Protein AF-A0A526VGB4-F1 (afdb_monomer)

Sequence (244 aa):
MHRSAYIFLLLTTLLWGGNSVAGKLAVDHVSPMTLVFLRWVLAVAIMLPIGWKTIQKDWPVVRKHWFVLVALGASGFTLFNTIFYTALNYTTAINVSIEQAAMPILKDAGIPVITIGVRTESLTDRRAKTGWPVYRLGPRGDDERNAIASALTHLWQNELFAIIDDGTIYGREIVETLRAAAEQAALKPVFVDTFRPQLDNQIGMIGRLKKAGATHVFAGGDGDDIAIMGRDAAQLQAGIVFAG

Solvent-accessible surface area (backbone atoms only — not comparable to full-atom values): 13393 Å² total; per-residue (Å²): 145,52,68,67,58,54,50,51,51,52,50,48,52,48,53,56,54,45,46,43,53,53,46,59,66,38,49,82,80,41,57,59,66,56,54,53,49,52,55,48,53,50,48,46,65,60,43,45,76,74,43,42,69,58,49,63,72,45,39,79,57,47,70,74,43,42,68,59,53,50,47,54,50,47,49,60,47,50,53,49,49,50,52,53,55,52,46,53,75,80,40,52,63,64,53,59,54,42,49,70,68,31,51,66,53,38,38,76,68,60,51,70,44,78,40,70,74,70,30,62,59,66,65,52,59,38,26,83,77,67,72,31,51,53,46,65,74,39,68,49,57,59,54,57,34,51,50,50,21,58,48,48,51,64,74,42,71,90,51,44,30,24,46,31,21,43,77,44,72,67,12,43,54,39,41,50,46,29,51,54,44,22,50,74,70,73,47,74,65,64,40,76,54,73,50,79,68,90,54,99,65,42,58,72,57,45,52,51,42,46,74,54,58,30,42,32,36,40,43,20,55,60,60,70,52,52,51,41,41,54,53,42,27,60,76,66,69,47,73,60,46,80,47,106

Structure (mmCIF, N/CA/C/O backbone):
data_AF-A0A526VGB4-F1
#
_entry.id   AF-A0A526VGB4-F1
#
loop_
_atom_site.group_PDB
_atom_site.id
_atom_site.type_symbol
_atom_site.label_atom_id
_atom_site.label_alt_id
_atom_site.label_comp_id
_atom_site.label_asym_id
_atom_site.label_entity_id
_atom_site.label_seq_id
_atom_site.pdbx_PDB_ins_code
_atom_site.Cartn_x
_atom_site.Cartn_y
_atom_site.Cartn_z
_atom_site.occupancy
_atom_site.B_iso_or_equiv
_atom_site.auth_seq_id
_atom_site.auth_comp_id
_atom_site.auth_asym_id
_atom_site.auth_atom_id
_atom_site.pdbx_PDB_model_num
ATOM 1 N N . MET A 1 1 ? 19.096 23.376 3.670 1.00 53.53 1 MET A N 1
ATOM 2 C CA . MET A 1 1 ? 18.674 22.011 4.066 1.00 53.53 1 MET A CA 1
ATOM 3 C C . MET A 1 1 ? 18.485 21.039 2.883 1.00 53.53 1 MET A C 1
ATOM 5 O O . MET A 1 1 ? 17.760 20.070 3.032 1.00 53.53 1 MET A O 1
ATOM 9 N N . HIS A 1 2 ? 19.177 21.194 1.739 1.00 57.59 2 HIS A N 1
ATOM 10 C CA . HIS A 1 2 ? 18.952 20.308 0.570 1.00 57.59 2 HIS A CA 1
ATOM 11 C C . HIS A 1 2 ? 20.212 19.643 -0.010 1.00 57.59 2 HIS A C 1
ATOM 13 O O . HIS A 1 2 ? 20.097 18.844 -0.931 1.00 57.59 2 HIS A O 1
ATOM 19 N N . ARG A 1 3 ? 21.416 19.917 0.523 1.00 69.56 3 ARG A N 1
ATOM 20 C CA . ARG A 1 3 ? 22.673 19.340 -0.004 1.00 69.56 3 ARG A CA 1
ATOM 21 C C . ARG A 1 3 ? 22.657 17.811 -0.013 1.00 69.56 3 ARG A C 1
ATOM 23 O O . ARG A 1 3 ? 23.037 17.223 -1.016 1.00 69.56 3 ARG A O 1
ATOM 30 N N . SER A 1 4 ? 22.153 17.184 1.048 1.00 69.81 4 SER A N 1
ATOM 31 C CA . SER A 1 4 ? 22.039 15.725 1.124 1.00 69.81 4 SER A CA 1
ATOM 32 C C . SER A 1 4 ? 21.095 15.164 0.057 1.00 69.81 4 SER A C 1
ATOM 34 O O . SER A 1 4 ? 21.416 14.154 -0.551 1.00 69.81 4 SER A O 1
ATOM 36 N N . ALA A 1 5 ? 19.985 15.851 -0.246 1.00 74.06 5 ALA A N 1
ATOM 37 C CA . ALA A 1 5 ? 19.052 15.432 -1.294 1.00 74.06 5 ALA A CA 1
ATOM 38 C C . ALA A 1 5 ? 19.697 15.478 -2.689 1.00 74.06 5 ALA A C 1
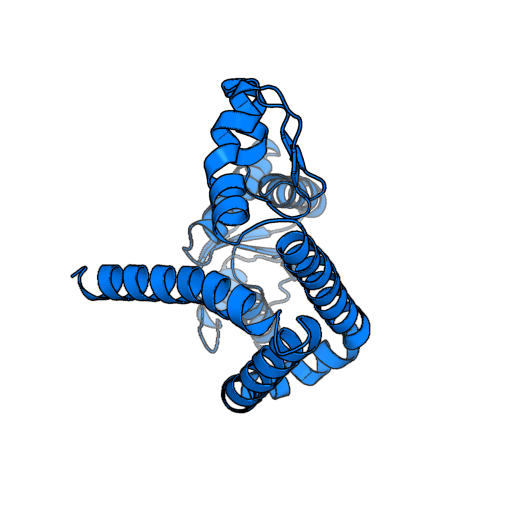ATOM 40 O O . ALA A 1 5 ? 19.579 14.521 -3.446 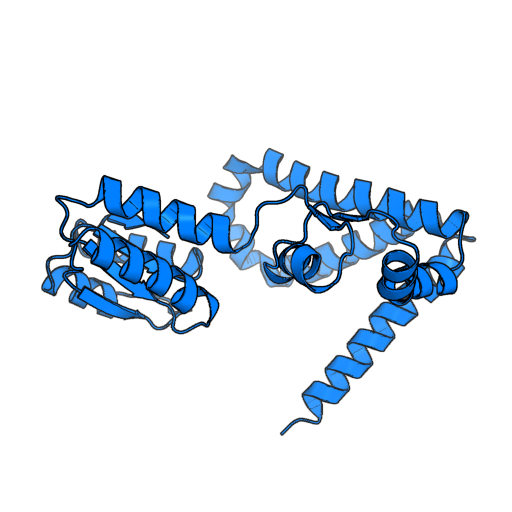1.00 74.06 5 ALA A O 1
ATOM 41 N N . TYR A 1 6 ? 20.445 16.542 -3.007 1.00 80.88 6 TYR A N 1
ATOM 42 C CA . TYR A 1 6 ? 21.180 16.633 -4.274 1.00 80.88 6 TYR A CA 1
ATOM 43 C C . TYR A 1 6 ? 22.299 15.591 -4.380 1.00 80.88 6 TYR A C 1
ATOM 45 O O . TYR A 1 6 ? 22.483 15.006 -5.443 1.00 80.88 6 TYR A O 1
ATOM 53 N N . ILE A 1 7 ? 23.014 15.322 -3.283 1.00 85.06 7 ILE A N 1
ATOM 54 C CA . ILE A 1 7 ? 24.053 14.286 -3.238 1.00 85.06 7 ILE A CA 1
ATOM 55 C C . ILE A 1 7 ? 23.439 12.902 -3.455 1.00 85.06 7 ILE A C 1
ATOM 57 O O . ILE A 1 7 ? 23.947 12.150 -4.280 1.00 85.06 7 ILE A O 1
ATOM 61 N N . PHE A 1 8 ? 22.332 12.575 -2.782 1.00 78.06 8 PHE A N 1
ATOM 62 C CA . PHE A 1 8 ? 21.643 11.301 -2.983 1.00 78.06 8 PHE A CA 1
ATOM 63 C C . PHE A 1 8 ? 21.068 11.170 -4.393 1.00 78.06 8 PHE A C 1
ATOM 65 O O . PHE A 1 8 ? 21.175 10.097 -4.980 1.00 78.06 8 PHE A O 1
ATOM 72 N N . LEU A 1 9 ? 20.524 12.243 -4.974 1.00 80.19 9 LEU A N 1
ATOM 73 C CA . LEU A 1 9 ? 20.044 12.240 -6.359 1.00 80.19 9 LEU A CA 1
ATOM 74 C C . LEU A 1 9 ? 21.180 12.008 -7.360 1.00 80.19 9 LEU A C 1
ATOM 76 O O . LEU A 1 9 ? 21.016 11.192 -8.263 1.00 80.19 9 LEU A O 1
ATOM 80 N N . LEU A 1 10 ? 22.328 12.670 -7.179 1.00 84.75 10 LEU A N 1
ATOM 81 C CA . LEU A 1 10 ? 23.525 12.470 -8.004 1.00 84.75 10 LEU A CA 1
ATOM 82 C C . LEU A 1 10 ? 24.094 11.056 -7.861 1.00 84.75 10 LEU A C 1
ATOM 84 O O . LEU A 1 10 ? 24.418 10.419 -8.856 1.00 84.75 10 LEU A O 1
ATOM 88 N N . LEU A 1 11 ? 24.186 10.538 -6.636 1.00 81.44 11 LEU A N 1
ATOM 89 C CA . LEU A 1 11 ? 24.605 9.157 -6.391 1.00 81.44 11 LEU A CA 1
ATOM 90 C C . LEU A 1 11 ? 23.646 8.168 -7.046 1.00 81.44 11 LEU A C 1
ATOM 92 O O . LEU A 1 11 ? 24.088 7.217 -7.675 1.00 81.44 11 LEU A O 1
ATOM 96 N N . THR A 1 12 ? 22.341 8.407 -6.945 1.00 75.94 12 THR A N 1
ATOM 97 C CA . THR A 1 12 ? 21.325 7.525 -7.526 1.00 75.94 12 THR A CA 1
ATOM 98 C C . THR A 1 12 ? 21.425 7.502 -9.046 1.00 75.94 12 THR A C 1
ATOM 100 O O . THR A 1 12 ? 21.449 6.418 -9.625 1.00 75.94 12 THR A O 1
ATOM 103 N N . THR A 1 13 ? 21.542 8.660 -9.704 1.00 77.94 13 THR A N 1
ATOM 104 C CA . THR A 1 13 ? 21.720 8.723 -11.164 1.00 77.94 13 THR A CA 1
ATOM 105 C C . THR A 1 13 ? 23.042 8.113 -11.611 1.00 77.94 13 THR A C 1
ATOM 107 O O . THR A 1 13 ? 23.066 7.414 -12.621 1.00 77.94 13 THR A O 1
ATOM 110 N N . LEU A 1 14 ? 24.124 8.296 -10.853 1.00 79.69 14 LEU A N 1
ATOM 111 C CA . LEU A 1 14 ? 25.434 7.729 -11.177 1.00 79.69 14 LEU A CA 1
ATOM 112 C C . LEU A 1 14 ? 25.465 6.206 -10.979 1.00 79.69 14 LEU A C 1
ATOM 114 O O . LEU A 1 14 ? 26.008 5.493 -11.818 1.00 79.69 14 LEU A O 1
ATOM 118 N N . LEU A 1 15 ? 24.811 5.690 -9.935 1.00 75.38 15 LEU A N 1
ATOM 119 C CA . LEU A 1 15 ? 24.651 4.253 -9.699 1.00 75.38 15 LEU A CA 1
ATOM 120 C C . LEU A 1 15 ? 23.761 3.600 -10.765 1.00 75.38 15 LEU A C 1
ATOM 122 O O . LEU A 1 15 ? 24.101 2.532 -11.269 1.00 75.38 15 LEU A O 1
ATOM 126 N N . TRP A 1 16 ? 22.650 4.235 -11.150 1.00 69.31 16 TRP A N 1
ATOM 127 C CA . TRP A 1 16 ? 21.750 3.712 -12.185 1.00 69.31 16 TRP A CA 1
ATOM 128 C C . TRP A 1 16 ? 22.338 3.800 -13.598 1.00 69.31 16 TRP A C 1
ATOM 130 O O . TRP A 1 16 ? 22.264 2.832 -14.359 1.00 69.31 16 TRP A O 1
ATOM 140 N N . GLY A 1 17 ? 22.967 4.924 -13.945 1.00 70.50 17 GLY A N 1
ATOM 141 C CA . GLY A 1 17 ? 23.666 5.094 -15.219 1.00 70.50 17 GLY A CA 1
ATOM 142 C C . GLY A 1 17 ? 24.879 4.168 -15.322 1.00 70.50 17 GLY A C 1
ATOM 143 O O . GL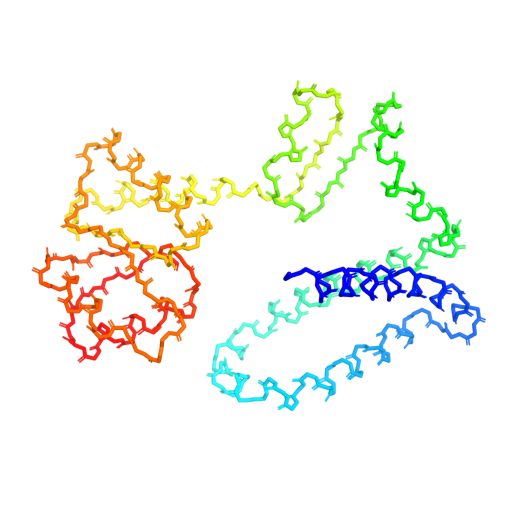Y A 1 17 ? 25.030 3.440 -16.304 1.00 70.50 17 GLY A O 1
ATOM 144 N N . GLY A 1 18 ? 25.687 4.112 -14.260 1.00 71.38 18 GLY A N 1
ATOM 145 C CA . GLY A 1 18 ? 26.839 3.221 -14.148 1.00 71.38 18 GLY A CA 1
ATOM 146 C C . GLY A 1 18 ? 26.458 1.744 -14.224 1.00 71.38 18 GLY A C 1
ATOM 147 O O . GLY A 1 18 ? 27.164 0.977 -14.868 1.00 71.38 18 GLY A O 1
ATOM 148 N N . ASN A 1 19 ? 25.309 1.347 -13.668 1.00 72.56 19 ASN A N 1
ATOM 149 C CA . ASN A 1 19 ? 24.805 -0.023 -13.767 1.00 72.56 19 ASN A CA 1
ATOM 150 C C . ASN A 1 19 ? 24.579 -0.475 -15.220 1.00 72.56 19 ASN A C 1
ATOM 152 O O . ASN A 1 19 ? 24.900 -1.610 -15.563 1.00 72.56 19 ASN A O 1
ATOM 156 N N . SER A 1 20 ? 24.055 0.399 -16.080 1.00 63.09 20 SER A N 1
ATOM 157 C CA . SER A 1 20 ? 23.798 0.060 -17.488 1.00 63.09 20 SER A CA 1
ATOM 158 C C . SER A 1 20 ? 25.098 -0.061 -18.293 1.00 63.09 20 SER A C 1
ATOM 160 O O . SER A 1 20 ? 25.234 -0.958 -19.125 1.00 63.09 20 SER A O 1
ATOM 162 N N . VAL A 1 21 ? 26.082 0.799 -18.004 1.00 68.81 21 VAL A N 1
ATOM 163 C CA . VAL A 1 21 ? 27.420 0.760 -18.622 1.00 68.81 21 VAL A CA 1
ATOM 164 C C . VAL A 1 21 ? 28.209 -0.463 -18.149 1.00 68.81 21 VAL A C 1
ATOM 166 O O . VAL A 1 21 ? 28.713 -1.223 -18.972 1.00 68.81 21 VAL A O 1
ATOM 169 N N . ALA A 1 22 ? 28.266 -0.699 -16.836 1.00 69.31 22 ALA A N 1
ATOM 170 C CA . ALA A 1 22 ? 28.908 -1.871 -16.245 1.00 69.31 22 ALA A CA 1
ATOM 171 C C . ALA A 1 22 ? 28.243 -3.171 -16.712 1.00 69.31 22 ALA A C 1
ATOM 173 O O . ALA A 1 22 ? 28.936 -4.129 -17.034 1.00 69.31 22 ALA A O 1
ATOM 174 N N . GLY A 1 23 ? 26.910 -3.182 -16.824 1.00 66.25 23 GLY A N 1
ATOM 175 C CA . GLY A 1 23 ? 26.153 -4.289 -17.396 1.00 66.25 23 GLY A CA 1
ATOM 176 C C . GLY A 1 23 ? 26.601 -4.606 -18.820 1.00 66.25 23 GLY A C 1
ATOM 177 O O . GLY A 1 23 ? 26.925 -5.754 -19.097 1.00 66.25 23 GLY A O 1
ATOM 178 N N . LYS A 1 24 ? 26.700 -3.602 -19.702 1.00 66.56 24 LYS A N 1
ATOM 179 C CA . LYS A 1 24 ? 27.153 -3.808 -21.087 1.00 66.56 24 LYS A CA 1
ATOM 180 C C . LYS A 1 24 ? 28.597 -4.309 -21.172 1.00 66.56 24 LYS A C 1
ATOM 182 O O . LYS A 1 24 ? 28.849 -5.241 -21.921 1.00 66.56 24 LYS A O 1
ATOM 187 N N . LEU A 1 25 ? 29.514 -3.739 -20.388 1.00 69.38 25 LEU A N 1
ATOM 188 C CA . LEU A 1 25 ? 30.923 -4.167 -20.346 1.00 69.38 25 LEU A CA 1
ATOM 189 C C . LEU A 1 25 ? 31.089 -5.603 -19.831 1.00 69.38 25 LEU A C 1
ATOM 191 O O . LEU A 1 25 ? 31.995 -6.328 -20.242 1.00 69.38 25 LEU A O 1
ATOM 195 N N . ALA A 1 26 ? 30.222 -6.005 -18.905 1.00 68.12 26 ALA A N 1
ATOM 196 C CA . ALA A 1 26 ? 30.300 -7.306 -18.274 1.00 68.12 26 ALA A CA 1
ATOM 197 C C . ALA A 1 26 ? 29.573 -8.404 -19.069 1.00 68.12 26 ALA A C 1
ATOM 199 O O . ALA A 1 26 ? 29.995 -9.550 -18.971 1.00 68.12 26 ALA A O 1
ATOM 200 N N . VAL A 1 27 ? 28.564 -8.078 -19.893 1.00 63.69 27 VAL A N 1
ATOM 201 C CA . VAL A 1 27 ? 27.853 -9.038 -20.772 1.00 63.69 27 VAL A CA 1
ATOM 202 C C . VAL A 1 27 ? 28.804 -9.766 -21.734 1.00 63.69 27 VAL A C 1
ATOM 204 O O . VAL A 1 27 ? 28.575 -10.936 -22.029 1.00 63.69 27 VAL A O 1
ATOM 207 N N . ASP A 1 28 ? 29.889 -9.117 -22.168 1.00 66.19 28 ASP A N 1
ATOM 208 C CA . ASP A 1 28 ? 30.876 -9.717 -23.082 1.00 66.19 28 ASP A CA 1
ATOM 209 C C . ASP A 1 28 ? 31.820 -10.723 -22.386 1.00 66.19 28 ASP A C 1
ATOM 211 O O . ASP A 1 28 ? 32.446 -11.549 -23.046 1.00 66.19 28 ASP A O 1
ATOM 215 N N . HIS A 1 29 ? 31.920 -10.679 -21.051 1.00 73.12 29 HIS A N 1
ATOM 216 C CA . HIS A 1 29 ? 32.858 -11.492 -20.259 1.00 73.12 29 HIS A CA 1
ATOM 217 C C . HIS A 1 29 ? 32.161 -12.486 -19.323 1.00 73.12 29 HIS A C 1
ATOM 219 O O . HIS A 1 29 ? 32.730 -13.510 -18.946 1.00 73.12 29 HIS A O 1
ATOM 225 N N . VAL A 1 30 ? 30.938 -12.174 -18.904 1.00 73.31 30 VAL A N 1
ATOM 226 C CA . VAL A 1 30 ? 30.165 -12.907 -17.908 1.00 73.31 30 VAL A CA 1
ATOM 227 C C . VAL A 1 30 ? 28.718 -12.933 -18.375 1.00 73.31 30 VAL A C 1
ATOM 229 O O . VAL A 1 30 ? 28.161 -11.903 -18.752 1.00 73.31 30 VAL A O 1
ATOM 232 N N . SER A 1 31 ? 28.083 -14.109 -18.324 1.00 72.56 31 SER A N 1
ATOM 233 C CA . SER A 1 31 ? 26.687 -14.209 -18.746 1.00 72.56 31 SER A CA 1
ATOM 234 C C . SER A 1 31 ? 25.823 -13.206 -17.960 1.00 72.56 31 SER A C 1
ATOM 236 O O . SER A 1 31 ? 26.007 -13.060 -16.743 1.00 72.56 31 SER A O 1
ATOM 238 N N . PRO A 1 32 ? 24.855 -12.534 -18.604 1.00 65.88 32 PRO A N 1
ATOM 239 C CA . PRO A 1 32 ? 23.987 -11.581 -17.920 1.00 65.88 32 PRO A CA 1
ATOM 240 C C . PRO A 1 32 ? 23.292 -12.182 -16.696 1.00 65.88 32 PRO A C 1
ATOM 242 O O . PRO A 1 32 ? 23.179 -11.540 -15.654 1.00 65.88 32 PRO A O 1
ATOM 245 N N . MET A 1 33 ? 22.908 -13.458 -16.788 1.00 69.06 33 MET A N 1
ATOM 246 C CA . MET A 1 33 ? 22.290 -14.172 -15.676 1.00 69.06 33 MET A CA 1
ATOM 247 C C . MET A 1 33 ? 23.247 -14.378 -14.505 1.00 69.06 33 MET A C 1
ATOM 249 O O . MET A 1 33 ? 22.814 -14.286 -13.361 1.00 69.06 33 MET A O 1
ATOM 253 N N . THR A 1 34 ? 24.541 -14.583 -14.752 1.00 75.12 34 THR A N 1
ATOM 254 C CA . THR A 1 34 ? 25.551 -14.688 -13.689 1.00 75.12 34 THR A CA 1
ATOM 255 C C . THR A 1 34 ? 25.756 -13.351 -12.973 1.00 75.12 34 THR A C 1
ATOM 257 O O . THR A 1 34 ? 25.856 -13.329 -11.749 1.00 75.12 34 THR A O 1
ATOM 260 N N . LEU A 1 35 ? 25.766 -12.227 -13.695 1.00 71.88 35 LEU A N 1
ATOM 261 C CA . LEU A 1 35 ? 25.879 -10.892 -13.090 1.00 71.88 35 LEU A CA 1
ATOM 262 C C . LEU A 1 35 ? 24.681 -10.557 -12.208 1.00 71.88 35 LEU A C 1
ATOM 264 O O . LEU A 1 35 ? 24.843 -10.097 -11.076 1.00 71.88 35 LEU A O 1
ATOM 268 N N . VAL A 1 36 ? 23.476 -10.812 -12.719 1.00 72.94 36 VAL A N 1
ATOM 269 C CA . VAL A 1 36 ? 22.239 -10.614 -11.964 1.00 72.94 36 VAL A CA 1
ATOM 270 C C . VAL A 1 36 ? 22.221 -11.545 -10.751 1.00 72.94 36 VAL A C 1
ATOM 272 O O . VAL A 1 36 ? 21.963 -11.086 -9.641 1.00 72.94 36 VAL A O 1
ATOM 275 N N . PHE A 1 37 ? 22.576 -12.819 -10.926 1.00 78.81 37 PHE A N 1
ATOM 276 C CA . PHE A 1 37 ? 22.672 -13.780 -9.830 1.00 78.81 37 PHE A CA 1
ATOM 277 C C . PHE A 1 37 ? 23.622 -13.298 -8.728 1.00 78.81 37 PHE A C 1
ATOM 279 O O . PHE A 1 37 ? 23.208 -13.190 -7.577 1.00 78.81 37 PHE A O 1
ATOM 286 N N . LEU A 1 38 ? 24.861 -12.929 -9.067 1.00 80.19 38 LEU A N 1
ATOM 287 C CA . LEU A 1 38 ? 25.854 -12.461 -8.095 1.00 80.19 38 LEU A CA 1
ATOM 288 C C . LEU A 1 38 ? 25.399 -11.197 -7.364 1.00 80.19 38 LEU A C 1
ATOM 290 O O . LEU A 1 38 ? 25.511 -11.122 -6.142 1.00 80.19 38 LEU A O 1
ATOM 294 N N . ARG A 1 39 ? 24.846 -10.219 -8.090 1.00 75.38 39 ARG A N 1
ATOM 295 C CA . ARG A 1 39 ? 24.353 -8.967 -7.505 1.00 75.38 39 ARG A CA 1
ATOM 296 C C . ARG A 1 39 ? 23.268 -9.217 -6.463 1.00 75.38 39 ARG A C 1
ATOM 298 O O . ARG A 1 39 ? 23.279 -8.586 -5.409 1.00 75.38 39 ARG A O 1
ATOM 305 N N . TRP A 1 40 ? 22.341 -10.122 -6.752 1.00 75.38 40 TRP A N 1
ATOM 306 C CA . TRP A 1 40 ? 21.226 -10.412 -5.859 1.00 75.38 40 TRP A CA 1
ATOM 307 C C . TRP A 1 40 ? 21.595 -11.367 -4.732 1.00 75.38 40 TRP A C 1
ATOM 309 O O . TRP A 1 40 ? 21.107 -11.176 -3.626 1.00 75.38 40 TRP A O 1
ATOM 319 N N . VAL A 1 41 ? 22.517 -12.308 -4.947 1.00 83.50 41 VAL A N 1
ATOM 320 C CA . VAL A 1 41 ? 23.128 -13.074 -3.849 1.00 83.50 41 VAL A CA 1
ATOM 321 C C . VAL A 1 41 ? 23.815 -12.126 -2.873 1.00 83.50 41 VAL A C 1
ATOM 323 O O . VAL A 1 41 ? 23.619 -12.251 -1.668 1.00 83.50 41 VAL A O 1
ATOM 326 N N . LEU A 1 42 ? 24.553 -11.133 -3.376 1.00 82.94 42 LEU A N 1
ATOM 327 C CA . LEU A 1 42 ? 25.190 -10.123 -2.535 1.00 82.94 42 LEU A CA 1
ATOM 328 C C . LEU A 1 42 ? 24.152 -9.247 -1.817 1.00 82.94 42 LEU A C 1
ATOM 330 O O . LEU A 1 42 ? 24.274 -9.011 -0.619 1.00 82.94 42 LEU A O 1
ATOM 334 N N . ALA A 1 43 ? 23.111 -8.795 -2.524 1.00 80.62 43 ALA A N 1
ATOM 335 C CA . ALA A 1 43 ? 22.035 -7.997 -1.939 1.00 80.62 43 ALA A CA 1
ATOM 336 C C . ALA A 1 43 ? 21.301 -8.765 -0.835 1.00 80.62 43 ALA A C 1
ATOM 338 O O . ALA A 1 43 ? 21.113 -8.231 0.253 1.00 80.62 43 ALA A O 1
ATOM 339 N N . VAL A 1 44 ? 20.954 -10.032 -1.077 1.00 83.25 44 VAL A N 1
ATOM 340 C CA . VAL A 1 44 ? 20.353 -10.915 -0.075 1.00 83.25 44 VAL A CA 1
ATOM 341 C C . VAL A 1 44 ? 21.321 -11.121 1.081 1.00 83.25 44 VAL A C 1
ATOM 343 O O . VAL A 1 44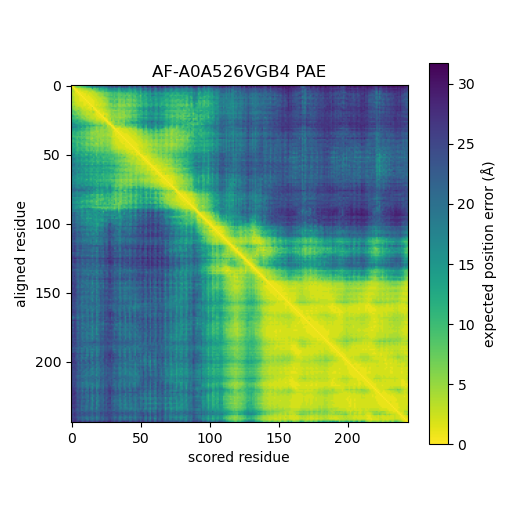 ? 20.907 -10.945 2.214 1.00 83.25 44 VAL A O 1
ATOM 346 N N . ALA A 1 45 ? 22.602 -11.402 0.835 1.00 87.38 45 ALA A N 1
ATOM 347 C CA . ALA A 1 45 ? 23.598 -11.593 1.891 1.00 87.38 45 ALA A CA 1
ATOM 348 C C . ALA A 1 45 ? 23.780 -10.351 2.782 1.00 87.38 45 ALA A C 1
ATOM 350 O O . ALA A 1 45 ? 24.005 -10.493 3.981 1.00 87.38 45 ALA A O 1
ATOM 351 N N . ILE A 1 46 ? 23.654 -9.146 2.219 1.00 86.81 46 ILE A N 1
ATOM 352 C CA . ILE A 1 46 ? 23.727 -7.879 2.962 1.00 86.81 46 ILE A CA 1
ATOM 353 C C . ILE A 1 46 ? 22.404 -7.573 3.676 1.00 86.81 46 ILE A C 1
ATOM 355 O O . ILE A 1 46 ? 22.413 -7.127 4.822 1.00 86.81 46 ILE A O 1
ATOM 359 N N . MET A 1 47 ? 21.260 -7.807 3.030 1.00 79.88 47 MET A N 1
ATOM 360 C CA . MET A 1 47 ? 19.945 -7.509 3.606 1.00 79.88 47 MET A CA 1
ATOM 361 C C . MET A 1 47 ? 19.509 -8.537 4.649 1.00 79.88 47 MET A C 1
ATOM 363 O O . MET A 1 47 ? 18.826 -8.154 5.594 1.00 79.88 47 MET A O 1
ATOM 367 N N . LEU A 1 48 ? 19.912 -9.807 4.525 1.00 85.69 48 LEU A N 1
ATOM 368 C CA . LEU A 1 48 ? 19.561 -10.870 5.470 1.00 85.69 48 LEU A CA 1
ATOM 369 C C . LEU A 1 48 ? 19.884 -10.486 6.918 1.00 85.69 48 LEU A C 1
ATOM 371 O O . LEU A 1 48 ? 18.970 -10.546 7.732 1.00 85.69 48 LEU A O 1
ATOM 375 N N . PRO A 1 49 ? 21.118 -10.064 7.273 1.00 86.25 49 PRO A N 1
ATOM 376 C CA . PRO A 1 49 ? 21.446 -9.718 8.654 1.00 86.25 49 PRO A CA 1
ATOM 377 C C . PRO A 1 49 ? 20.693 -8.478 9.155 1.00 86.25 49 PRO A C 1
ATOM 379 O O . PRO A 1 49 ? 20.380 -8.403 10.341 1.00 86.25 49 PRO A O 1
ATOM 382 N N . ILE A 1 50 ? 20.359 -7.532 8.271 1.00 86.12 50 ILE A N 1
ATOM 383 C CA . ILE A 1 50 ? 19.625 -6.307 8.626 1.00 86.12 50 ILE A CA 1
ATOM 384 C C . ILE A 1 50 ? 18.141 -6.617 8.872 1.00 86.12 50 ILE A C 1
ATOM 386 O O . ILE A 1 50 ? 17.562 -6.171 9.859 1.00 86.12 50 ILE A O 1
ATOM 390 N N . GLY A 1 51 ? 17.530 -7.411 7.992 1.00 80.12 51 GLY A N 1
ATOM 391 C CA . GLY A 1 51 ? 16.114 -7.781 8.035 1.00 80.12 51 GLY A CA 1
ATOM 392 C C . GLY A 1 51 ? 15.809 -9.041 8.847 1.00 80.12 51 GLY A C 1
ATOM 393 O O . GLY A 1 51 ? 14.645 -9.421 8.947 1.00 80.12 51 GLY A O 1
ATOM 394 N N . TRP A 1 52 ? 16.816 -9.699 9.435 1.00 81.31 52 TRP A N 1
ATOM 395 C CA . TRP A 1 52 ? 16.666 -11.012 10.076 1.00 81.31 52 TRP A CA 1
ATOM 396 C C . TRP A 1 52 ? 15.591 -11.024 11.165 1.00 81.31 52 TRP A C 1
ATOM 398 O O . TRP A 1 52 ? 14.777 -11.943 11.233 1.00 81.31 52 TRP A O 1
ATOM 408 N N . LYS A 1 53 ? 15.552 -9.975 11.997 1.00 79.00 53 LYS A N 1
ATOM 409 C CA . LYS A 1 53 ? 14.569 -9.850 13.084 1.00 79.00 53 LYS A CA 1
ATOM 410 C C . LYS A 1 53 ? 13.138 -9.704 12.559 1.00 79.00 53 LYS A C 1
ATOM 412 O O . LYS A 1 53 ? 12.227 -10.301 13.123 1.00 79.00 53 LYS A O 1
ATOM 417 N N . THR A 1 54 ? 12.951 -8.956 11.473 1.00 77.00 54 THR A N 1
ATOM 418 C CA . THR A 1 54 ? 11.648 -8.778 10.815 1.00 77.00 54 THR A CA 1
ATOM 419 C C . THR A 1 54 ? 11.192 -10.080 10.164 1.00 77.00 54 THR A C 1
ATOM 421 O O . THR A 1 54 ? 10.089 -10.547 10.418 1.00 77.00 54 THR A O 1
ATOM 424 N N . ILE A 1 55 ? 12.089 -10.758 9.439 1.00 81.69 55 ILE A N 1
ATOM 425 C CA . ILE A 1 55 ? 11.796 -12.056 8.814 1.00 81.69 55 ILE A CA 1
ATOM 426 C C . ILE A 1 55 ? 11.398 -13.100 9.862 1.00 81.69 55 ILE A C 1
ATOM 428 O O . ILE A 1 55 ? 10.472 -13.869 9.625 1.00 81.69 55 ILE A O 1
ATOM 432 N N . GLN A 1 56 ? 12.057 -13.133 11.026 1.00 84.38 56 GLN A N 1
ATOM 433 C CA . GLN A 1 56 ? 11.679 -14.043 12.113 1.00 84.38 56 GLN A CA 1
ATOM 434 C C . GLN A 1 56 ? 10.273 -13.763 12.654 1.00 84.38 56 GLN A C 1
ATOM 436 O O . GLN A 1 56 ? 9.529 -14.707 12.922 1.00 84.38 56 GLN A O 1
ATOM 441 N N . LYS A 1 57 ? 9.907 -12.485 12.798 1.00 82.12 57 LYS A N 1
ATOM 442 C CA . LYS A 1 57 ? 8.578 -12.061 13.254 1.00 82.12 57 LYS A CA 1
ATOM 443 C C . LYS A 1 57 ? 7.485 -12.484 12.264 1.00 82.12 57 LYS A C 1
ATOM 445 O O . LYS A 1 57 ? 6.461 -13.016 12.687 1.00 82.12 57 LYS A O 1
ATOM 450 N N . ASP A 1 58 ? 7.751 -12.349 10.967 1.00 83.12 58 ASP A N 1
ATOM 451 C CA . ASP A 1 58 ? 6.757 -12.578 9.908 1.00 83.12 58 ASP A CA 1
ATOM 452 C C . ASP A 1 58 ? 6.821 -13.994 9.306 1.00 83.12 58 ASP A C 1
ATOM 454 O O . ASP A 1 58 ? 5.984 -14.382 8.485 1.00 83.12 58 ASP A O 1
ATOM 458 N N . TRP A 1 59 ? 7.771 -14.821 9.759 1.00 85.06 59 TRP A N 1
ATOM 459 C CA . TRP A 1 59 ? 7.983 -16.200 9.307 1.00 85.06 59 TRP A CA 1
ATOM 460 C C . TRP A 1 59 ? 6.709 -17.065 9.266 1.00 85.06 59 TRP A C 1
ATOM 462 O O . TRP A 1 59 ? 6.525 -17.807 8.293 1.00 85.06 59 TRP A O 1
ATOM 472 N N . PRO A 1 60 ? 5.781 -16.983 10.249 1.00 86.06 60 PRO A N 1
ATOM 473 C CA . PRO A 1 60 ? 4.541 -17.757 10.220 1.00 86.06 60 PRO A CA 1
ATOM 474 C C . PRO A 1 60 ? 3.612 -17.412 9.047 1.00 86.06 60 PRO A C 1
ATOM 476 O O . PRO A 1 60 ? 2.865 -18.287 8.601 1.00 86.06 60 PRO A O 1
ATOM 479 N N . VAL A 1 61 ? 3.667 -16.173 8.548 1.00 82.12 61 VAL A N 1
ATOM 480 C CA . VAL A 1 61 ? 2.907 -15.689 7.386 1.00 82.12 61 VAL A CA 1
ATOM 481 C C . VAL A 1 61 ? 3.657 -16.023 6.098 1.00 82.12 61 VAL A C 1
ATOM 483 O O . VAL A 1 61 ? 3.069 -16.580 5.169 1.00 82.12 61 VAL A O 1
ATOM 486 N N . VAL A 1 62 ? 4.974 -15.793 6.074 1.00 83.19 62 VAL A N 1
ATOM 487 C CA . VAL A 1 62 ? 5.847 -16.099 4.928 1.00 83.19 62 VAL A CA 1
ATOM 488 C C . VAL A 1 62 ? 5.742 -17.571 4.537 1.00 83.19 62 VAL A C 1
ATOM 490 O O . VAL A 1 62 ? 5.526 -17.880 3.367 1.00 83.19 62 VAL A O 1
ATOM 493 N N . ARG A 1 63 ? 5.787 -18.498 5.503 1.00 88.12 63 ARG A N 1
ATOM 494 C CA . ARG A 1 63 ? 5.641 -19.939 5.225 1.00 88.12 63 ARG A CA 1
ATOM 495 C C . ARG A 1 63 ? 4.276 -20.317 4.648 1.00 88.12 63 ARG A C 1
ATOM 497 O O . ARG A 1 63 ? 4.164 -21.352 4.006 1.00 88.12 63 ARG A O 1
ATOM 504 N N . LYS A 1 64 ? 3.225 -19.530 4.902 1.00 86.19 64 LYS A N 1
ATOM 505 C CA . LYS A 1 64 ? 1.867 -19.812 4.413 1.00 86.19 64 LYS A CA 1
ATOM 506 C C . LYS A 1 64 ? 1.718 -19.413 2.944 1.00 86.19 64 LYS A C 1
ATOM 508 O O . LYS A 1 64 ? 0.993 -20.070 2.205 1.00 86.19 64 LYS A O 1
ATOM 513 N N . HIS A 1 65 ? 2.444 -18.380 2.519 1.00 85.06 65 HIS A N 1
ATOM 514 C CA . HIS A 1 65 ? 2.365 -17.803 1.174 1.00 85.06 65 HIS A CA 1
ATOM 515 C C . HIS A 1 65 ? 3.671 -17.937 0.374 1.00 85.06 65 HIS A C 1
ATOM 517 O O . HIS A 1 65 ? 3.837 -17.274 -0.648 1.00 85.06 65 HIS A O 1
ATOM 523 N N . TRP A 1 66 ? 4.586 -18.812 0.806 1.00 84.56 66 TRP A N 1
ATOM 524 C CA . TRP A 1 66 ? 5.942 -18.924 0.257 1.00 84.56 66 TRP A CA 1
ATOM 525 C C . TRP A 1 66 ? 5.955 -19.129 -1.260 1.00 84.56 66 TRP A C 1
ATOM 527 O O . TRP A 1 66 ? 6.765 -18.517 -1.946 1.00 84.56 66 TRP A O 1
ATOM 537 N N . PHE A 1 67 ? 5.027 -19.927 -1.798 1.00 85.44 67 PHE A N 1
ATOM 538 C CA . PHE A 1 67 ? 4.944 -20.181 -3.235 1.00 85.44 67 PHE A CA 1
ATOM 539 C C . PHE A 1 67 ? 4.578 -18.917 -4.018 1.00 85.44 67 PHE A C 1
ATOM 541 O O . PHE A 1 67 ? 5.184 -18.642 -5.044 1.00 85.44 67 PHE A O 1
ATOM 548 N N . VAL A 1 68 ? 3.635 -18.114 -3.515 1.00 83.00 68 VAL A N 1
ATOM 549 C CA . VAL A 1 68 ? 3.236 -16.843 -4.140 1.00 83.00 68 VAL A CA 1
ATOM 550 C C . VAL A 1 68 ? 4.370 -15.825 -4.053 1.00 83.00 68 VAL A C 1
ATOM 552 O O . VAL A 1 68 ? 4.673 -15.176 -5.047 1.00 83.00 68 VAL A O 1
ATOM 555 N N . LEU A 1 69 ? 5.041 -15.730 -2.902 1.00 81.00 69 LEU A N 1
ATOM 556 C CA . LEU A 1 69 ? 6.190 -14.840 -2.708 1.00 81.00 69 LEU A CA 1
ATOM 557 C C . LEU A 1 69 ? 7.359 -15.210 -3.633 1.00 81.00 69 LEU A C 1
ATOM 559 O O . LEU A 1 69 ? 7.936 -14.337 -4.279 1.00 81.00 69 LEU A O 1
ATOM 563 N N . VAL A 1 70 ? 7.672 -16.503 -3.752 1.00 80.62 70 VAL A N 1
ATOM 564 C CA . VAL A 1 70 ? 8.705 -17.008 -4.666 1.00 80.62 70 VAL A CA 1
ATOM 565 C C . VAL A 1 70 ? 8.279 -16.838 -6.121 1.00 80.62 70 VAL A C 1
ATOM 567 O O . VAL A 1 70 ? 9.105 -16.446 -6.934 1.00 80.62 70 VAL A O 1
ATOM 570 N N . ALA A 1 71 ? 7.013 -17.072 -6.468 1.00 80.38 71 ALA A N 1
ATOM 571 C CA . ALA A 1 71 ? 6.516 -16.898 -7.829 1.00 80.38 71 ALA A CA 1
ATOM 572 C C . ALA A 1 71 ?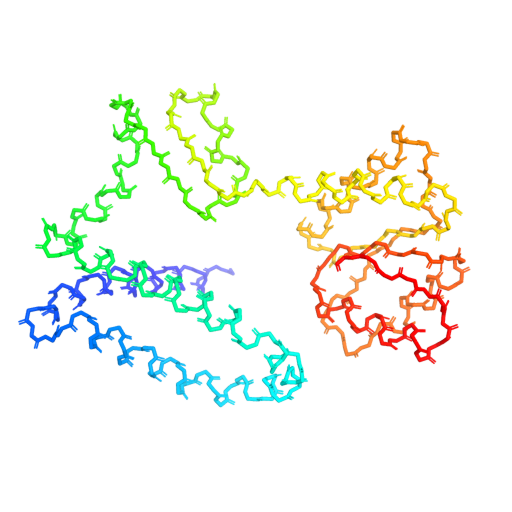 6.515 -15.425 -8.258 1.00 80.38 71 ALA A C 1
ATOM 574 O O . ALA A 1 71 ? 6.957 -15.122 -9.363 1.00 80.38 71 ALA A O 1
ATOM 575 N N . LEU A 1 72 ? 6.084 -14.496 -7.399 1.00 76.38 72 LEU A N 1
ATOM 576 C CA . LEU A 1 72 ? 6.167 -13.050 -7.642 1.00 76.38 72 LEU A CA 1
ATOM 577 C C . LEU A 1 72 ? 7.620 -12.593 -7.758 1.00 76.38 72 LEU A C 1
ATOM 579 O O . LEU A 1 72 ? 7.968 -11.889 -8.705 1.00 76.38 72 LEU A O 1
ATOM 583 N N . GLY A 1 73 ? 8.473 -13.051 -6.838 1.00 72.06 73 GLY A N 1
ATOM 584 C CA . GLY A 1 73 ? 9.907 -12.792 -6.871 1.00 72.06 73 GLY A CA 1
ATOM 585 C C . GLY A 1 73 ? 10.535 -13.288 -8.170 1.00 72.06 73 GLY A C 1
ATOM 586 O O . GLY A 1 73 ? 11.131 -12.502 -8.892 1.00 72.06 73 GLY A O 1
ATOM 587 N N . ALA A 1 74 ? 10.351 -14.562 -8.517 1.00 71.81 74 ALA A N 1
ATOM 588 C CA . ALA A 1 74 ? 10.944 -15.196 -9.690 1.00 71.81 74 ALA A CA 1
ATOM 589 C C . ALA A 1 74 ? 10.370 -14.678 -11.018 1.00 71.81 74 ALA A C 1
ATOM 591 O O . ALA A 1 74 ? 11.126 -14.502 -11.970 1.00 71.81 74 ALA A O 1
ATOM 592 N N . SER A 1 75 ? 9.065 -14.412 -11.107 1.00 71.75 75 SER A N 1
ATOM 593 C CA . SER A 1 75 ? 8.443 -13.883 -12.331 1.00 71.75 75 SER A CA 1
ATOM 594 C C . SER A 1 75 ? 8.846 -12.433 -12.591 1.00 71.75 75 SER A C 1
ATOM 596 O O . SER A 1 75 ? 9.270 -12.120 -13.702 1.00 71.75 75 SER A O 1
ATOM 598 N N . GLY A 1 76 ? 8.816 -11.568 -11.573 1.00 65.62 76 GLY A N 1
ATOM 599 C CA . GLY A 1 76 ? 9.294 -10.190 -11.687 1.00 65.62 76 GLY A CA 1
ATOM 600 C C . GLY A 1 76 ? 10.798 -10.116 -11.957 1.00 65.62 76 GLY A C 1
ATOM 601 O O . GLY A 1 76 ? 11.242 -9.320 -12.778 1.00 65.62 76 GLY A O 1
ATOM 602 N N . PHE A 1 77 ? 11.585 -10.986 -11.323 1.00 63.88 77 PHE A N 1
ATOM 603 C CA . PHE A 1 77 ? 13.040 -11.037 -11.452 1.00 63.88 77 PHE A CA 1
ATOM 604 C C . PHE A 1 77 ? 13.498 -11.589 -12.800 1.00 63.88 77 PHE A C 1
ATOM 606 O O . PHE A 1 77 ? 14.209 -10.905 -13.539 1.00 63.88 77 PHE A O 1
ATOM 613 N N . THR A 1 78 ? 13.109 -12.823 -13.116 1.00 64.94 78 THR A N 1
ATOM 614 C CA . THR A 1 78 ? 13.643 -13.560 -14.261 1.00 64.94 78 THR A CA 1
ATOM 615 C C . THR A 1 78 ? 13.096 -12.988 -15.548 1.00 64.94 78 THR A C 1
ATOM 617 O O . THR A 1 78 ? 13.868 -12.772 -16.474 1.00 64.94 78 THR A O 1
ATOM 620 N N . LEU A 1 79 ? 11.796 -12.695 -15.619 1.00 67.50 79 LEU A N 1
ATOM 621 C CA . LEU A 1 79 ? 11.193 -12.248 -16.868 1.00 67.50 79 LEU A CA 1
ATOM 622 C C . LEU A 1 79 ? 11.699 -10.853 -17.248 1.00 67.50 79 LEU A C 1
ATOM 624 O O . LEU A 1 79 ? 12.171 -10.663 -18.365 1.00 67.50 79 LEU A O 1
ATOM 628 N N . PHE A 1 80 ? 11.702 -9.907 -16.303 1.00 66.88 80 PHE A N 1
ATOM 629 C CA . PHE A 1 80 ? 12.193 -8.554 -16.565 1.00 66.88 80 PHE A CA 1
ATOM 630 C C . PHE A 1 80 ? 13.691 -8.534 -16.877 1.00 66.88 80 PHE A C 1
ATOM 632 O O . PHE A 1 80 ? 14.077 -7.971 -17.896 1.00 66.88 80 PHE A O 1
ATOM 639 N N . ASN A 1 81 ? 14.543 -9.169 -16.057 1.00 63.38 81 ASN A N 1
ATOM 640 C CA . ASN A 1 81 ? 15.990 -9.151 -16.305 1.00 63.38 81 ASN A CA 1
ATOM 641 C C . ASN A 1 81 ? 16.355 -9.926 -17.570 1.00 63.38 81 ASN A C 1
ATOM 643 O O . ASN A 1 81 ? 17.199 -9.461 -18.328 1.00 63.38 81 ASN A O 1
ATOM 647 N N . THR A 1 82 ? 15.713 -11.065 -17.843 1.00 65.88 82 THR A N 1
ATOM 648 C CA . THR A 1 82 ? 15.983 -11.813 -19.077 1.00 65.88 82 THR A CA 1
ATOM 649 C C . THR A 1 82 ? 15.617 -10.967 -20.286 1.00 65.88 82 THR A C 1
ATOM 651 O O . THR A 1 82 ? 16.448 -10.824 -21.176 1.00 65.88 82 THR A O 1
ATOM 654 N N . ILE A 1 83 ? 14.438 -10.337 -20.306 1.00 68.25 83 ILE A N 1
ATOM 655 C CA . ILE A 1 83 ? 14.030 -9.455 -21.410 1.00 68.25 83 ILE A CA 1
ATOM 656 C C . ILE A 1 83 ? 14.976 -8.251 -21.522 1.00 68.25 83 ILE A C 1
ATOM 658 O O . ILE A 1 83 ? 15.454 -7.957 -22.613 1.00 68.25 83 ILE A O 1
ATOM 662 N N . PHE A 1 84 ? 15.310 -7.601 -20.406 1.00 64.94 84 PHE A N 1
ATOM 663 C CA . PHE A 1 84 ? 16.167 -6.414 -20.364 1.00 64.94 84 PHE A CA 1
ATOM 664 C C . PHE A 1 84 ? 17.597 -6.694 -20.851 1.00 64.94 84 PHE A C 1
ATOM 666 O O . PHE A 1 84 ? 18.109 -6.006 -21.733 1.00 64.94 84 PHE A O 1
ATOM 673 N N . TYR A 1 85 ? 18.249 -7.733 -20.327 1.00 63.16 85 TYR A N 1
ATOM 674 C CA . TYR A 1 85 ? 19.602 -8.098 -20.747 1.00 63.16 85 TYR A CA 1
ATOM 675 C C . TYR A 1 85 ? 19.637 -8.730 -22.140 1.00 63.16 85 TYR A C 1
ATOM 677 O O . TYR A 1 85 ? 20.608 -8.536 -22.868 1.00 63.16 85 TYR A O 1
ATOM 685 N N . THR A 1 86 ? 18.573 -9.424 -22.554 1.00 64.38 86 THR A N 1
ATOM 686 C CA . THR A 1 86 ? 18.423 -9.871 -23.946 1.00 64.38 86 THR A CA 1
ATOM 687 C C . THR A 1 86 ? 18.319 -8.669 -24.880 1.00 64.38 86 THR A C 1
ATOM 689 O O . THR A 1 86 ? 19.024 -8.631 -25.883 1.00 64.38 86 THR A O 1
ATOM 692 N N . ALA A 1 87 ? 17.540 -7.642 -24.530 1.00 58.84 87 ALA A N 1
ATOM 693 C CA . ALA A 1 87 ? 17.456 -6.405 -25.303 1.00 58.84 87 ALA A CA 1
ATOM 694 C C . ALA A 1 87 ? 18.823 -5.704 -25.424 1.00 58.84 87 ALA A C 1
ATOM 696 O O . ALA A 1 87 ? 19.168 -5.245 -26.509 1.00 58.84 87 ALA A O 1
ATOM 697 N N . LEU A 1 88 ? 19.653 -5.710 -24.372 1.00 58.16 88 LEU A N 1
ATOM 698 C CA . LEU A 1 88 ? 21.029 -5.178 -24.399 1.00 58.16 88 LEU A CA 1
ATOM 699 C C . LEU A 1 88 ? 22.002 -5.943 -25.320 1.00 58.16 88 LEU A C 1
ATOM 701 O O . LEU A 1 88 ? 23.066 -5.410 -25.654 1.00 58.16 88 LEU A O 1
ATOM 705 N N . ASN A 1 89 ? 21.674 -7.167 -25.745 1.00 57.81 89 ASN A N 1
ATOM 706 C CA . ASN A 1 89 ? 22.429 -7.855 -26.799 1.00 57.81 89 ASN A CA 1
ATOM 707 C C . ASN A 1 89 ? 22.088 -7.305 -28.189 1.00 57.81 89 ASN A C 1
ATOM 709 O O . ASN A 1 89 ? 22.959 -7.243 -29.051 1.00 57.81 89 ASN A O 1
ATOM 713 N N . TYR A 1 90 ? 20.848 -6.854 -28.387 1.00 55.19 90 TYR A N 1
ATOM 714 C CA . TYR A 1 90 ? 20.366 -6.310 -29.659 1.00 55.19 90 TYR A CA 1
ATOM 715 C C . TYR A 1 90 ? 20.475 -4.782 -29.753 1.00 55.19 90 TYR A C 1
ATOM 717 O O . TYR A 1 90 ? 20.334 -4.222 -30.837 1.00 55.19 90 TYR A O 1
ATOM 725 N N . THR A 1 91 ? 20.725 -4.089 -28.637 1.00 52.69 91 THR A N 1
ATOM 726 C CA . THR A 1 91 ? 20.795 -2.625 -28.588 1.00 52.69 91 THR A CA 1
ATOM 727 C C . THR A 1 91 ? 21.838 -2.123 -27.585 1.00 52.69 91 THR A C 1
ATOM 729 O O . THR A 1 91 ? 22.303 -2.858 -26.716 1.00 52.69 91 THR A O 1
ATOM 732 N N . THR A 1 92 ? 22.273 -0.868 -27.702 1.00 54.03 92 THR A N 1
ATOM 733 C CA . THR A 1 92 ? 23.279 -0.288 -26.794 1.00 54.03 92 THR A CA 1
ATOM 734 C C . THR A 1 92 ? 22.637 0.247 -25.508 1.00 54.03 92 THR A C 1
ATOM 736 O O . THR A 1 92 ? 21.459 0.596 -25.488 1.00 54.03 92 THR A O 1
ATOM 739 N N . ALA A 1 93 ? 23.412 0.381 -24.424 1.00 43.22 93 ALA A N 1
ATOM 740 C CA . ALA A 1 93 ? 22.938 1.018 -23.184 1.00 43.22 93 ALA A CA 1
ATOM 741 C C . ALA A 1 93 ? 22.450 2.467 -23.412 1.00 43.22 93 ALA A C 1
ATOM 743 O O . ALA A 1 93 ? 21.539 2.945 -22.732 1.00 43.22 93 ALA A O 1
ATOM 744 N N . ILE A 1 94 ? 23.026 3.139 -24.416 1.00 46.94 94 ILE A N 1
ATOM 745 C CA . ILE A 1 94 ? 22.575 4.446 -24.894 1.00 46.94 94 ILE A CA 1
ATOM 746 C C . ILE A 1 94 ? 21.183 4.315 -25.519 1.00 46.94 94 ILE A C 1
ATOM 748 O O . ILE A 1 94 ? 20.296 5.063 -25.137 1.00 46.94 94 ILE A O 1
ATOM 752 N N . ASN A 1 95 ? 20.940 3.327 -26.381 1.00 46.31 95 ASN A N 1
ATOM 753 C CA . ASN A 1 95 ? 19.637 3.122 -27.018 1.00 46.31 95 ASN A CA 1
ATOM 754 C C . ASN A 1 95 ? 18.511 2.742 -26.040 1.00 46.31 95 ASN A C 1
ATOM 756 O O . ASN A 1 95 ? 17.389 3.174 -26.253 1.00 46.31 95 ASN A O 1
ATOM 760 N N . VAL A 1 96 ? 18.784 1.998 -24.960 1.00 45.94 96 VAL A N 1
ATOM 761 C CA . VAL A 1 96 ? 17.784 1.711 -23.899 1.00 45.94 96 VAL A CA 1
ATOM 762 C C . VAL A 1 96 ? 17.441 2.969 -23.093 1.00 45.94 96 VAL A C 1
ATOM 764 O O . VAL A 1 96 ? 16.294 3.211 -22.719 1.00 45.94 96 VAL A O 1
ATOM 767 N N . SER A 1 97 ? 18.442 3.809 -22.831 1.00 46.81 97 SER A N 1
ATOM 768 C CA . SER A 1 97 ? 18.228 5.105 -22.177 1.00 46.81 97 SER A CA 1
ATOM 769 C C . SER A 1 97 ? 17.495 6.073 -23.114 1.00 46.81 97 SER A C 1
ATOM 771 O O . SER A 1 97 ? 16.617 6.817 -22.678 1.00 46.81 97 SER A O 1
ATOM 773 N N . ILE A 1 98 ? 17.807 6.010 -24.413 1.00 52.19 98 ILE A N 1
ATOM 774 C CA . ILE A 1 98 ? 17.088 6.708 -25.476 1.00 52.19 98 ILE A CA 1
ATOM 775 C C . ILE A 1 98 ? 15.671 6.165 -25.598 1.00 52.19 98 ILE A C 1
ATOM 777 O O . ILE A 1 98 ? 14.802 6.979 -25.794 1.00 52.19 98 ILE A O 1
ATOM 781 N N . GLU A 1 99 ? 15.381 4.875 -25.430 1.00 54.81 99 GLU A N 1
ATOM 782 C CA . GLU A 1 99 ? 14.013 4.332 -25.475 1.00 54.81 99 GLU A CA 1
ATOM 783 C C . GLU A 1 99 ? 13.115 4.993 -24.416 1.00 54.81 99 GLU A C 1
ATOM 785 O O . GLU A 1 99 ? 12.035 5.499 -24.727 1.00 54.81 99 GLU A O 1
ATOM 790 N N . GLN A 1 100 ? 13.606 5.097 -23.176 1.00 50.88 100 GLN A N 1
ATOM 791 C CA . GLN A 1 100 ? 12.910 5.818 -22.105 1.00 50.88 100 GLN A CA 1
ATOM 792 C C . GLN A 1 100 ? 12.782 7.319 -22.412 1.00 50.88 100 GLN A C 1
ATOM 794 O O . GLN A 1 100 ? 11.734 7.917 -22.165 1.00 50.88 100 GLN A O 1
ATOM 799 N N . ALA A 1 101 ? 13.817 7.928 -22.999 1.00 55.22 101 ALA A N 1
ATOM 800 C CA . ALA A 1 101 ? 13.792 9.322 -23.447 1.00 55.22 101 ALA A CA 1
ATOM 801 C C . ALA A 1 101 ? 13.011 9.543 -24.760 1.00 55.22 101 ALA A C 1
ATOM 803 O O . ALA A 1 101 ? 12.670 10.680 -25.078 1.00 55.22 101 ALA A O 1
ATOM 804 N N . ALA A 1 102 ? 12.706 8.477 -25.499 1.00 58.84 102 ALA A N 1
ATOM 805 C CA . ALA A 1 102 ? 12.002 8.445 -26.774 1.00 58.84 102 ALA A CA 1
ATOM 806 C C . ALA A 1 102 ? 10.524 8.129 -26.579 1.00 58.84 102 ALA A C 1
ATOM 808 O O . ALA A 1 102 ? 9.775 8.218 -27.539 1.00 58.84 102 ALA A O 1
ATOM 809 N N . MET A 1 103 ? 10.060 7.868 -25.353 1.00 65.69 103 MET A N 1
ATOM 810 C CA . MET A 1 103 ? 8.630 7.845 -25.024 1.00 65.69 103 MET A CA 1
ATOM 811 C C . MET A 1 103 ? 7.854 9.059 -25.592 1.00 65.69 103 MET A C 1
ATOM 813 O O . MET A 1 103 ? 6.767 8.852 -26.130 1.00 65.69 103 MET A O 1
ATOM 817 N N . PRO A 1 104 ? 8.383 10.305 -25.579 1.00 65.25 104 PRO A N 1
ATOM 818 C CA . PRO A 1 104 ? 7.766 11.444 -26.266 1.00 65.25 104 PRO A CA 1
ATOM 819 C C . PRO A 1 104 ? 7.750 11.301 -27.797 1.00 65.25 104 PRO A C 1
ATOM 821 O O . PRO A 1 104 ? 6.773 11.677 -28.429 1.00 65.25 104 PRO A O 1
ATOM 824 N N . ILE A 1 105 ? 8.790 10.713 -28.390 1.00 70.81 105 ILE A N 1
ATOM 825 C CA . ILE A 1 105 ? 8.910 10.495 -29.840 1.00 70.81 105 ILE A CA 1
ATOM 826 C C . ILE A 1 105 ? 7.970 9.371 -30.301 1.00 70.81 105 ILE A C 1
ATOM 828 O O . ILE A 1 105 ? 7.294 9.506 -31.314 1.00 70.81 105 ILE A O 1
ATOM 832 N N . LEU A 1 106 ? 7.872 8.276 -29.538 1.00 69.06 106 LEU A N 1
ATOM 833 C CA . LEU A 1 106 ? 6.912 7.188 -29.750 1.00 69.06 106 LEU A CA 1
ATOM 834 C C . LEU A 1 106 ? 5.474 7.699 -29.639 1.00 69.06 106 LEU A C 1
ATOM 836 O O . LEU A 1 106 ? 4.608 7.286 -30.411 1.00 69.06 106 LEU A O 1
ATOM 840 N N . LYS A 1 107 ? 5.237 8.633 -28.710 1.00 66.31 107 LYS A N 1
ATOM 841 C CA . LYS A 1 107 ? 3.990 9.390 -28.637 1.00 66.31 107 LYS A CA 1
ATOM 842 C C . LYS A 1 107 ? 3.731 10.165 -29.928 1.00 66.31 107 LYS A C 1
ATOM 844 O O . LYS A 1 107 ? 2.640 10.030 -30.476 1.00 66.31 107 LYS A O 1
ATOM 849 N N . ASP A 1 108 ? 4.690 10.960 -30.396 1.00 72.25 108 ASP A N 1
ATOM 850 C CA . ASP A 1 108 ? 4.513 11.793 -31.592 1.00 72.25 108 ASP A CA 1
ATOM 851 C C . ASP A 1 108 ? 4.333 10.937 -32.861 1.00 72.25 108 ASP A C 1
ATOM 853 O O . ASP A 1 108 ? 3.591 11.312 -33.764 1.00 72.25 108 ASP A O 1
ATOM 857 N N . ALA A 1 109 ? 4.929 9.742 -32.894 1.00 77.38 109 ALA A N 1
ATOM 858 C CA . ALA A 1 109 ? 4.757 8.746 -33.951 1.00 77.38 109 ALA A CA 1
ATOM 859 C C . ALA A 1 109 ? 3.456 7.921 -33.839 1.00 77.38 109 ALA A C 1
ATOM 861 O O . ALA A 1 109 ? 3.193 7.076 -34.694 1.00 77.38 109 ALA A O 1
ATOM 862 N N . GLY A 1 110 ? 2.643 8.124 -32.795 1.00 76.25 110 GLY A N 1
ATOM 863 C CA . GLY A 1 110 ? 1.372 7.417 -32.600 1.00 76.25 110 GLY A CA 1
ATOM 864 C C . GLY A 1 110 ? 1.511 5.929 -32.260 1.00 76.25 110 GLY A C 1
ATOM 865 O O . GLY A 1 110 ? 0.547 5.175 -32.403 1.00 76.25 110 GLY A O 1
ATOM 866 N N . ILE A 1 111 ? 2.686 5.487 -31.807 1.00 79.00 111 ILE A N 1
ATOM 867 C CA . ILE A 1 111 ? 2.947 4.075 -31.515 1.00 79.00 111 ILE A CA 1
ATOM 868 C C . ILE A 1 111 ? 2.293 3.696 -30.173 1.00 79.00 111 ILE A C 1
ATOM 870 O O . ILE A 1 111 ? 2.522 4.377 -29.163 1.00 79.00 111 ILE A O 1
ATOM 874 N N . PRO A 1 112 ? 1.483 2.619 -30.128 1.00 79.19 112 PRO A N 1
ATOM 875 C CA . PRO A 1 112 ? 0.840 2.176 -28.900 1.00 79.19 112 PRO A CA 1
ATOM 876 C C . PRO A 1 112 ? 1.835 1.562 -27.915 1.00 79.19 112 PRO A C 1
ATOM 878 O O . PRO A 1 112 ? 2.701 0.776 -28.294 1.00 79.19 112 PRO A O 1
ATOM 881 N N . VAL A 1 113 ? 1.671 1.885 -26.630 1.00 75.12 113 VAL A N 1
ATOM 882 C CA . VAL A 1 113 ? 2.499 1.358 -25.532 1.00 75.12 113 VAL A CA 1
ATOM 883 C C . VAL A 1 113 ? 1.624 0.611 -24.541 1.00 75.12 113 VAL A C 1
ATOM 885 O O . VAL A 1 113 ? 0.593 1.127 -24.118 1.00 75.12 113 VAL A O 1
ATOM 888 N N . ILE A 1 114 ? 2.044 -0.591 -24.143 1.00 78.44 114 ILE A N 1
ATOM 889 C CA . ILE A 1 114 ? 1.363 -1.405 -23.132 1.00 78.44 114 ILE A CA 1
ATOM 890 C C . ILE A 1 114 ? 2.285 -1.543 -21.919 1.00 78.44 114 ILE A C 1
ATOM 892 O O . ILE A 1 114 ? 3.374 -2.101 -22.028 1.00 78.44 114 ILE A O 1
ATOM 896 N N . THR A 1 115 ? 1.856 -1.051 -20.756 1.00 70.88 115 THR A N 1
ATOM 897 C CA . THR A 1 115 ? 2.573 -1.241 -19.487 1.00 70.88 115 THR A CA 1
ATOM 898 C C . THR A 1 115 ? 1.954 -2.361 -18.653 1.00 70.88 115 THR A C 1
ATOM 900 O O . THR A 1 115 ? 0.735 -2.517 -18.596 1.00 70.88 115 THR A O 1
ATOM 903 N N . ILE A 1 116 ? 2.793 -3.137 -17.971 1.00 68.56 116 ILE A N 1
ATOM 904 C CA . ILE A 1 116 ? 2.347 -4.272 -17.153 1.00 68.56 116 ILE A CA 1
ATOM 905 C C . ILE A 1 116 ? 2.113 -3.924 -15.676 1.00 68.56 116 ILE A C 1
ATOM 907 O O . ILE A 1 116 ? 1.338 -4.612 -15.023 1.00 68.56 116 ILE A O 1
ATOM 911 N N . GLY A 1 117 ? 2.739 -2.868 -15.140 1.00 57.81 117 GLY A N 1
ATOM 912 C CA . GLY A 1 117 ? 2.801 -2.662 -13.681 1.00 57.81 117 GLY A CA 1
ATOM 913 C C . GLY A 1 117 ? 2.680 -1.224 -13.179 1.00 57.81 117 GLY A C 1
ATOM 914 O O . GLY A 1 117 ? 2.704 -1.003 -11.971 1.00 57.81 117 GLY A O 1
ATOM 915 N N . VAL A 1 118 ? 2.548 -0.227 -14.058 1.00 63.25 118 VAL A N 1
ATOM 916 C CA . VAL A 1 118 ? 2.442 1.172 -13.612 1.00 63.25 118 VAL A CA 1
ATOM 917 C C . VAL A 1 118 ? 1.002 1.486 -13.195 1.00 63.25 118 VAL A C 1
ATOM 919 O O . VAL A 1 118 ? 0.097 1.548 -14.029 1.00 63.25 118 VAL A O 1
ATOM 922 N N . ARG A 1 119 ? 0.796 1.715 -11.892 1.00 65.75 119 ARG A N 1
ATOM 923 C CA . ARG A 1 119 ? -0.530 1.983 -11.297 1.00 65.75 119 ARG A CA 1
ATOM 924 C C . ARG A 1 119 ? -0.903 3.468 -11.241 1.00 65.75 119 ARG A C 1
ATOM 926 O O . ARG A 1 119 ? -2.053 3.791 -10.973 1.00 65.75 119 ARG A O 1
ATOM 933 N N . THR A 1 120 ? 0.018 4.381 -11.558 1.00 64.88 120 THR A N 1
ATOM 934 C CA . THR A 1 120 ? -0.236 5.832 -11.540 1.00 64.88 120 THR A CA 1
ATOM 935 C C . THR A 1 120 ? -1.450 6.206 -12.397 1.00 64.88 120 THR A C 1
ATOM 937 O O . THR A 1 120 ? -1.533 5.839 -13.571 1.00 64.88 120 THR A O 1
ATOM 940 N N . GLU A 1 121 ? -2.392 6.949 -11.820 1.00 67.06 121 GLU A N 1
ATOM 941 C CA . GLU A 1 121 ? -3.639 7.388 -12.469 1.00 67.06 121 GLU A CA 1
ATOM 942 C C . GLU A 1 121 ? -3.345 8.154 -13.769 1.00 67.06 121 GLU A C 1
ATOM 944 O O . GLU A 1 121 ? -3.801 7.776 -14.854 1.00 67.06 121 GLU A O 1
ATOM 949 N N . SER A 1 122 ? -2.417 9.114 -13.675 1.00 60.94 122 SER A N 1
ATOM 950 C CA . SER A 1 122 ? -2.039 10.031 -14.754 1.00 60.94 122 SER A CA 1
ATOM 951 C C . SER A 1 122 ? -1.504 9.359 -16.021 1.00 60.94 122 SER A C 1
ATOM 953 O O . SER A 1 122 ? -1.486 9.993 -17.076 1.00 60.94 122 SER A O 1
ATOM 955 N N . LEU A 1 123 ? -1.087 8.091 -15.964 1.00 64.25 123 LEU A N 1
ATOM 956 C CA . LEU A 1 123 ? -0.515 7.415 -17.122 1.00 64.25 123 LEU A CA 1
ATOM 957 C C . LEU A 1 123 ? -1.532 7.258 -18.261 1.00 64.25 123 LEU A C 1
ATOM 959 O O . LEU A 1 123 ? -1.234 7.639 -19.392 1.00 64.25 123 LEU A O 1
ATOM 963 N N . THR A 1 124 ? -2.735 6.745 -17.975 1.00 66.38 124 THR A N 1
ATOM 964 C CA . THR A 1 124 ? -3.784 6.625 -19.005 1.00 66.38 124 THR A CA 1
ATOM 965 C C . THR A 1 124 ? -4.671 7.857 -19.085 1.00 66.38 124 THR A C 1
ATOM 967 O O . THR A 1 124 ? -5.226 8.107 -20.146 1.00 66.38 124 THR A O 1
ATOM 970 N N . ASP A 1 125 ? -4.772 8.676 -18.036 1.00 64.88 125 ASP A N 1
ATOM 971 C CA . ASP A 1 125 ? -5.552 9.925 -18.104 1.00 64.88 125 ASP A CA 1
ATOM 972 C C . ASP A 1 125 ? -4.932 10.926 -19.083 1.00 64.88 125 ASP A C 1
ATOM 974 O O . ASP A 1 125 ? -5.623 11.715 -19.734 1.00 64.88 125 ASP A O 1
ATOM 978 N N . ARG A 1 126 ? -3.608 10.851 -19.262 1.00 61.56 126 ARG A N 1
ATOM 979 C CA . ARG A 1 126 ? -2.924 11.611 -20.302 1.00 61.56 126 ARG A CA 1
ATOM 980 C C . ARG A 1 126 ? -3.323 11.173 -21.704 1.00 61.56 126 ARG A C 1
ATOM 982 O O . ARG A 1 126 ? -3.289 12.038 -22.558 1.00 61.56 126 ARG A O 1
ATOM 989 N N . ARG A 1 127 ? -3.797 9.947 -21.958 1.00 64.50 127 ARG A N 1
ATOM 990 C CA . ARG A 1 127 ? -4.289 9.538 -23.292 1.00 64.50 127 ARG A CA 1
ATOM 991 C C . ARG A 1 127 ? -5.379 10.478 -23.806 1.00 64.50 127 ARG A C 1
ATOM 993 O O . ARG A 1 127 ? -5.298 10.927 -24.944 1.00 64.50 127 ARG A O 1
ATOM 1000 N N . ALA A 1 128 ? -6.346 10.828 -22.954 1.00 61.56 128 ALA A N 1
ATOM 1001 C CA . ALA A 1 128 ? -7.416 11.762 -23.306 1.00 61.56 128 ALA A CA 1
ATOM 1002 C C . ALA A 1 128 ? -6.893 13.185 -23.578 1.00 61.56 128 ALA A C 1
ATOM 1004 O O . ALA A 1 128 ? -7.443 13.897 -24.410 1.00 61.56 128 ALA A O 1
ATOM 1005 N N . LYS A 1 129 ? -5.810 13.594 -22.900 1.00 62.88 129 LYS A N 1
ATOM 1006 C CA . LYS A 1 129 ? -5.207 14.934 -23.030 1.00 62.88 129 LYS A CA 1
ATOM 1007 C C . LYS A 1 129 ? -4.130 15.039 -24.115 1.00 62.88 129 LYS A C 1
ATOM 1009 O O . LYS A 1 129 ? -3.860 16.133 -24.591 1.00 62.88 129 LYS A O 1
ATOM 1014 N N . THR A 1 130 ? -3.455 13.944 -24.453 1.00 65.94 130 THR A N 1
ATOM 1015 C CA . THR A 1 130 ? -2.234 13.938 -25.274 1.00 65.94 130 THR A CA 1
ATOM 1016 C C . THR A 1 130 ? -2.363 13.120 -26.553 1.00 65.94 130 THR A C 1
ATOM 1018 O O . THR A 1 130 ? -1.436 13.152 -27.355 1.00 65.94 130 THR A O 1
ATOM 1021 N N . GLY A 1 131 ? -3.459 12.373 -26.734 1.00 69.31 131 GLY A N 1
ATOM 1022 C CA . GLY A 1 131 ? -3.703 11.524 -27.904 1.00 69.31 131 GLY A CA 1
ATOM 1023 C C . GLY A 1 131 ? -2.844 10.257 -27.969 1.00 69.31 131 GLY A C 1
ATOM 1024 O O . GLY A 1 131 ? -3.042 9.441 -28.862 1.00 69.31 131 GLY A O 1
ATOM 1025 N N . TRP A 1 132 ? -1.914 10.057 -27.029 1.00 74.50 132 TRP A N 1
ATOM 1026 C CA . TRP A 1 132 ? -0.990 8.925 -27.052 1.00 74.50 132 TRP A CA 1
ATOM 1027 C C . TRP A 1 132 ? -1.703 7.608 -26.690 1.00 74.50 132 TRP A C 1
ATOM 1029 O O . TRP A 1 132 ? -2.235 7.515 -25.577 1.00 74.50 132 TRP A O 1
ATOM 1039 N N . PRO A 1 133 ? -1.719 6.579 -27.565 1.00 74.19 133 PRO A N 1
ATOM 1040 C CA . PRO A 1 133 ? -2.332 5.277 -27.276 1.00 74.19 133 PRO A CA 1
ATOM 1041 C C . PRO A 1 133 ? -1.561 4.446 -26.225 1.00 74.19 133 PRO A C 1
ATOM 1043 O O . PRO A 1 133 ? -0.932 3.439 -26.538 1.00 74.19 133 PRO A O 1
ATOM 1046 N N . VAL A 1 134 ? -1.641 4.847 -24.954 1.00 74.31 134 VAL A N 1
ATOM 1047 C CA . VAL A 1 134 ? -1.091 4.099 -23.809 1.00 74.31 134 VAL A CA 1
ATOM 1048 C C . VAL A 1 134 ? -2.160 3.204 -23.186 1.00 74.31 134 VAL A C 1
ATOM 1050 O O . VAL A 1 134 ? -3.252 3.663 -22.843 1.00 74.31 134 VAL A O 1
ATOM 1053 N N . TYR A 1 135 ? -1.814 1.937 -22.992 1.00 76.31 135 TYR A N 1
ATOM 1054 C CA . TYR A 1 135 ? -2.618 0.901 -22.355 1.00 76.31 135 TYR A CA 1
ATOM 1055 C C . TYR A 1 135 ? -1.876 0.340 -21.138 1.00 76.31 135 TYR A C 1
ATOM 1057 O O . TYR A 1 135 ? -0.645 0.341 -21.087 1.00 76.31 135 TYR A O 1
ATOM 1065 N N . ARG A 1 136 ? -2.621 -0.154 -20.148 1.00 73.56 136 ARG A N 1
ATOM 1066 C CA . ARG A 1 136 ? -2.073 -0.821 -18.961 1.00 73.56 136 ARG A CA 1
ATOM 1067 C C . ARG A 1 136 ? -2.770 -2.161 -18.741 1.00 73.56 136 ARG A C 1
ATOM 1069 O O . ARG A 1 136 ? -3.960 -2.264 -19.022 1.00 73.56 136 ARG A O 1
ATOM 1076 N N . LEU A 1 137 ? -2.041 -3.152 -18.234 1.00 76.44 137 LEU A N 1
ATOM 1077 C CA . LEU A 1 137 ? -2.604 -4.435 -17.786 1.00 76.44 137 LEU A CA 1
ATOM 1078 C C . LEU A 1 137 ? -2.872 -4.466 -16.274 1.00 76.44 137 LEU A C 1
ATOM 1080 O O . LEU A 1 137 ? -3.692 -5.255 -15.819 1.00 76.44 137 LEU A O 1
ATOM 1084 N N . GLY A 1 138 ? -2.191 -3.616 -15.498 1.00 69.12 138 GLY A N 1
ATOM 1085 C CA . GLY A 1 138 ? -2.413 -3.483 -14.057 1.00 69.12 138 GLY A CA 1
ATOM 1086 C C . GLY A 1 138 ? -3.563 -2.523 -13.716 1.00 69.12 138 GLY A C 1
ATOM 1087 O O . GLY A 1 138 ? -3.819 -1.598 -14.493 1.00 69.12 138 GLY A O 1
ATOM 1088 N N . PRO A 1 139 ? -4.226 -2.698 -12.556 1.00 70.88 139 PRO A N 1
ATOM 1089 C CA . PRO A 1 139 ? -5.295 -1.808 -12.105 1.00 70.88 139 PRO A CA 1
ATOM 1090 C C . PRO A 1 139 ? -4.762 -0.400 -11.818 1.00 70.88 139 PRO A C 1
ATOM 1092 O O . PRO A 1 139 ? -3.595 -0.218 -11.440 1.00 70.88 139 PRO A O 1
ATOM 1095 N N . ARG A 1 140 ? -5.622 0.603 -11.989 1.00 74.25 140 ARG A N 1
ATOM 1096 C CA . ARG A 1 140 ? -5.323 1.990 -11.630 1.00 74.25 140 ARG A CA 1
ATOM 1097 C C . ARG A 1 140 ? -5.219 2.135 -10.102 1.00 74.25 140 ARG A C 1
ATOM 1099 O O . ARG A 1 140 ? -5.679 1.279 -9.348 1.00 74.25 140 ARG A O 1
ATOM 1106 N N . GLY A 1 141 ? -4.572 3.203 -9.639 1.00 68.12 141 GLY A N 1
ATOM 1107 C CA . GLY A 1 141 ? -4.451 3.502 -8.207 1.00 68.12 141 GLY A CA 1
ATOM 1108 C C . GLY A 1 141 ? -5.784 3.870 -7.544 1.00 68.12 141 GLY A C 1
ATOM 1109 O O . GLY A 1 141 ? -6.013 3.521 -6.391 1.00 68.12 141 GLY A O 1
ATOM 1110 N N . ASP A 1 142 ? -6.685 4.508 -8.287 1.00 76.56 142 ASP A N 1
ATOM 1111 C CA . ASP A 1 142 ? -8.042 4.864 -7.866 1.00 76.56 142 ASP A CA 1
ATOM 1112 C C . ASP A 1 142 ? -9.013 3.674 -7.880 1.00 76.56 142 ASP A C 1
ATOM 1114 O O . ASP A 1 142 ? -9.954 3.670 -7.090 1.00 76.56 142 ASP A O 1
ATOM 1118 N N . ASP A 1 143 ? -8.775 2.637 -8.695 1.00 83.38 143 ASP A N 1
ATOM 1119 C CA . ASP A 1 143 ? -9.623 1.429 -8.729 1.00 83.38 143 ASP A CA 1
ATOM 1120 C C . ASP A 1 143 ? -9.731 0.769 -7.344 1.00 83.38 143 ASP A C 1
ATOM 1122 O O . ASP A 1 143 ? -10.803 0.325 -6.941 1.00 83.38 143 ASP A O 1
ATOM 1126 N N . GLU A 1 144 ? -8.630 0.744 -6.592 1.00 83.19 144 GLU A N 1
ATOM 1127 C CA . GLU A 1 144 ? -8.576 0.199 -5.233 1.00 83.19 144 GLU A CA 1
ATOM 1128 C C . GLU A 1 144 ? -9.417 1.026 -4.255 1.00 83.19 144 GLU A C 1
ATOM 1130 O O . GLU A 1 144 ? -10.259 0.484 -3.537 1.00 83.19 144 GLU A O 1
ATOM 1135 N N . ARG A 1 145 ? -9.257 2.354 -4.288 1.00 84.94 145 ARG A N 1
ATOM 1136 C CA . ARG A 1 145 ? -10.008 3.279 -3.426 1.00 84.94 145 ARG A CA 1
ATOM 1137 C C . ARG A 1 145 ? -11.504 3.226 -3.730 1.00 84.94 145 ARG A C 1
ATOM 1139 O O . ARG A 1 145 ? -12.315 3.178 -2.810 1.00 84.94 145 ARG A O 1
ATOM 1146 N N . ASN A 1 146 ? -11.864 3.174 -5.012 1.00 87.94 146 ASN A N 1
ATOM 1147 C CA . ASN A 1 146 ? -13.246 3.072 -5.474 1.00 87.94 146 ASN A CA 1
ATOM 1148 C C . ASN A 1 146 ? -13.878 1.729 -5.088 1.00 87.94 146 ASN A C 1
ATOM 1150 O O . ASN A 1 146 ? -15.032 1.695 -4.660 1.00 87.94 146 ASN A O 1
ATOM 1154 N N . ALA A 1 147 ? -13.128 0.629 -5.198 1.00 89.56 147 ALA A N 1
ATOM 1155 C CA . ALA A 1 147 ? -13.594 -0.688 -4.780 1.00 89.56 147 ALA A CA 1
ATOM 1156 C C . ALA A 1 147 ? -13.860 -0.736 -3.269 1.00 89.56 147 ALA A C 1
ATOM 1158 O O . ALA A 1 147 ? -14.916 -1.207 -2.853 1.00 89.56 147 ALA A O 1
ATOM 1159 N N . ILE A 1 148 ? -12.949 -0.193 -2.456 1.00 90.75 148 ILE A N 1
ATOM 1160 C CA . ILE A 1 148 ? -13.124 -0.075 -1.002 1.00 90.75 148 ILE A CA 1
ATOM 1161 C C . ILE A 1 148 ? -14.346 0.780 -0.676 1.00 90.75 148 ILE A C 1
ATOM 1163 O O . ILE A 1 148 ? -15.210 0.352 0.088 1.00 90.75 148 ILE A O 1
ATOM 1167 N N . ALA A 1 149 ? -14.452 1.958 -1.290 1.00 91.19 149 ALA A N 1
ATOM 1168 C CA . ALA A 1 149 ? -15.564 2.872 -1.087 1.00 91.19 149 ALA A CA 1
ATOM 1169 C C . ALA A 1 149 ? -16.910 2.210 -1.415 1.00 91.19 149 ALA A C 1
ATOM 1171 O O . ALA A 1 149 ? -17.831 2.247 -0.601 1.00 91.19 149 ALA A O 1
ATOM 1172 N N . SER A 1 150 ? -17.017 1.532 -2.559 1.00 91.12 150 SER A N 1
ATOM 1173 C CA . SER A 1 150 ? -18.241 0.829 -2.955 1.00 91.12 150 SER A CA 1
ATOM 1174 C C . SER A 1 150 ? -18.549 -0.382 -2.069 1.00 91.12 150 SER A C 1
ATOM 1176 O O . SER A 1 150 ? -19.716 -0.635 -1.779 1.00 91.12 150 SER A O 1
ATOM 1178 N N . ALA A 1 151 ? -17.540 -1.152 -1.657 1.00 93.12 151 ALA A N 1
ATOM 1179 C CA . ALA A 1 151 ? -17.751 -2.359 -0.865 1.00 93.12 151 ALA A CA 1
ATOM 1180 C C . ALA A 1 151 ? -18.140 -2.025 0.579 1.00 93.12 151 ALA A C 1
ATOM 1182 O O . ALA A 1 151 ? -19.116 -2.564 1.097 1.00 93.12 151 ALA A O 1
ATOM 1183 N N . LEU A 1 152 ? -17.409 -1.115 1.228 1.00 93.12 152 LEU A N 1
ATOM 1184 C CA . LEU A 1 152 ? -17.637 -0.778 2.633 1.00 93.12 152 LEU A CA 1
ATOM 1185 C C . LEU A 1 152 ? -18.930 0.008 2.835 1.00 93.12 152 LEU A C 1
ATOM 1187 O O . LEU A 1 152 ? -19.640 -0.254 3.799 1.00 93.12 152 LEU A O 1
ATOM 1191 N N . THR A 1 153 ? -19.300 0.899 1.912 1.00 92.31 153 THR A N 1
ATOM 1192 C CA . THR A 1 153 ? -20.601 1.592 1.990 1.00 92.31 153 THR A CA 1
ATOM 1193 C C . THR A 1 153 ? -21.785 0.638 1.875 1.00 92.31 153 THR A C 1
ATOM 1195 O O . THR A 1 153 ? -22.828 0.900 2.462 1.00 92.31 153 THR A O 1
ATOM 1198 N N . HIS A 1 154 ? -21.639 -0.485 1.169 1.00 92.56 154 HIS A N 1
ATOM 1199 C CA . HIS A 1 154 ? -22.658 -1.531 1.132 1.00 92.56 154 HIS A CA 1
ATOM 1200 C C . HIS A 1 154 ? -22.628 -2.416 2.389 1.00 92.56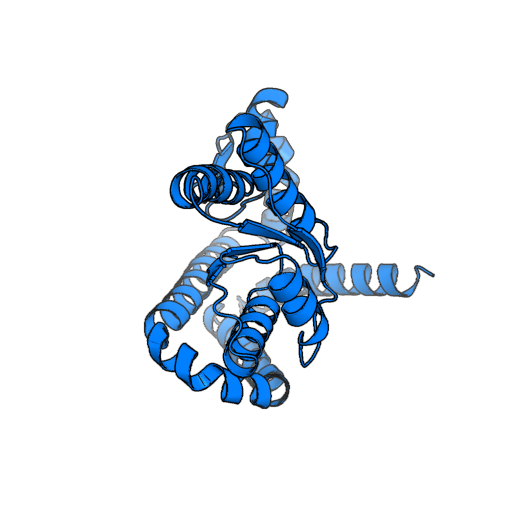 154 HIS A C 1
ATOM 1202 O O . HIS A 1 154 ? -23.672 -2.730 2.952 1.00 92.56 154 HIS A O 1
ATOM 1208 N N . LEU A 1 155 ? -21.440 -2.819 2.847 1.00 93.38 155 LEU A N 1
ATOM 1209 C CA . LEU A 1 155 ? -21.288 -3.733 3.984 1.00 93.38 155 LEU A CA 1
ATOM 1210 C C . LEU A 1 155 ? -21.608 -3.083 5.335 1.00 93.38 155 LEU A C 1
ATOM 1212 O O . LEU A 1 155 ? -22.065 -3.773 6.240 1.00 93.38 155 LEU A O 1
ATOM 1216 N N . TRP A 1 156 ? -21.368 -1.780 5.490 1.00 94.06 156 TRP A N 1
ATOM 1217 C CA . TRP A 1 156 ? -21.454 -1.083 6.779 1.00 94.06 156 TRP A CA 1
ATOM 1218 C C . TRP A 1 156 ? -22.696 -0.202 6.927 1.00 94.06 156 TRP A C 1
ATOM 1220 O O . TRP A 1 156 ? -22.739 0.654 7.805 1.00 94.06 156 TRP A O 1
ATOM 1230 N N . GLN A 1 157 ? -23.734 -0.421 6.113 1.00 92.38 157 GLN A N 1
ATOM 1231 C CA . GLN A 1 157 ? -24.980 0.357 6.183 1.00 92.38 157 GLN A CA 1
ATOM 1232 C C . GLN A 1 157 ? -25.632 0.339 7.572 1.00 92.38 157 GLN A C 1
ATOM 1234 O O . GLN A 1 157 ? -26.222 1.332 7.987 1.00 92.38 157 GLN A O 1
ATOM 1239 N N . ASN A 1 158 ? -25.503 -0.782 8.287 1.00 92.44 158 ASN A N 1
ATOM 1240 C CA . ASN A 1 158 ? -26.105 -1.003 9.604 1.00 92.44 158 ASN A CA 1
ATOM 1241 C C . ASN A 1 158 ? -25.067 -1.063 10.735 1.00 92.44 158 ASN A C 1
ATOM 1243 O O . ASN A 1 158 ? -25.381 -1.519 11.832 1.00 92.44 158 ASN A O 1
ATOM 1247 N N . GLU A 1 159 ? -23.833 -0.634 10.472 1.00 94.88 159 GLU A N 1
ATOM 1248 C CA . GLU A 1 159 ? -22.723 -0.744 11.413 1.00 94.88 159 GLU A CA 1
ATOM 1249 C C . GLU A 1 159 ? -22.303 0.622 11.954 1.00 94.88 159 GLU A C 1
ATOM 1251 O O . GLU A 1 159 ? -22.358 1.641 11.264 1.00 94.88 159 GLU A O 1
ATOM 1256 N N . LEU A 1 160 ? -21.823 0.646 13.198 1.00 95.44 160 LEU A N 1
ATOM 1257 C CA . LEU A 1 160 ? -21.215 1.837 13.782 1.00 95.44 160 LEU A CA 1
ATOM 1258 C C . LEU A 1 160 ? -19.755 1.894 13.337 1.00 95.44 160 LEU A C 1
ATOM 1260 O O . LEU A 1 160 ? -18.872 1.347 13.998 1.00 95.44 160 LEU A O 1
ATOM 1264 N N . PHE A 1 161 ? -19.501 2.516 12.189 1.00 96.75 161 PHE A N 1
ATOM 1265 C CA . PHE A 1 161 ? -18.163 2.539 11.609 1.00 96.75 161 PHE A CA 1
ATOM 1266 C C . PHE A 1 161 ? -17.387 3.822 11.923 1.00 96.75 161 PHE A C 1
ATOM 1268 O O . PHE A 1 161 ? -17.949 4.917 11.997 1.00 96.75 161 PHE A O 1
ATOM 1275 N N . ALA A 1 162 ? -16.074 3.692 12.070 1.00 97.31 162 ALA A N 1
ATOM 1276 C CA . ALA A 1 162 ? -15.132 4.799 12.133 1.00 97.31 162 ALA A CA 1
ATOM 1277 C C . ALA A 1 162 ? -14.209 4.798 10.915 1.00 97.31 162 ALA A C 1
ATOM 1279 O O . ALA A 1 162 ? -13.985 3.761 10.288 1.00 97.31 162 ALA A O 1
ATOM 1280 N N . ILE A 1 163 ? -13.643 5.961 10.610 1.00 96.94 163 ILE A N 1
ATOM 1281 C CA . ILE A 1 163 ? -12.638 6.114 9.560 1.00 96.94 163 ILE A CA 1
ATOM 1282 C C . ILE A 1 163 ? -11.402 6.775 10.166 1.00 96.94 163 ILE A C 1
ATOM 1284 O O . ILE A 1 163 ? -11.512 7.847 10.751 1.00 96.94 163 ILE A O 1
ATOM 1288 N N . ILE A 1 164 ? -10.233 6.156 10.038 1.00 96.75 164 ILE A N 1
ATOM 1289 C CA . ILE A 1 164 ? -8.973 6.700 10.554 1.00 96.75 164 ILE A CA 1
ATOM 1290 C C . ILE A 1 164 ? -7.870 6.673 9.497 1.00 96.75 164 ILE A C 1
ATOM 1292 O O . ILE A 1 164 ? -7.869 5.791 8.643 1.00 96.75 164 ILE A O 1
ATOM 1296 N N . ASP A 1 165 ? -6.921 7.605 9.563 1.00 95.38 165 ASP A N 1
ATOM 1297 C CA . ASP A 1 165 ? -5.775 7.682 8.644 1.00 95.38 165 ASP A CA 1
ATOM 1298 C C . ASP A 1 165 ? -4.434 7.853 9.380 1.00 95.38 165 ASP A C 1
ATOM 1300 O O . ASP A 1 165 ? -4.400 8.270 10.535 1.00 95.38 165 ASP A O 1
ATOM 1304 N N . ASP A 1 166 ? -3.322 7.539 8.718 1.00 90.25 166 ASP A N 1
ATOM 1305 C CA . ASP A 1 166 ? -1.956 7.660 9.255 1.00 90.25 166 ASP A CA 1
ATOM 1306 C C . ASP A 1 166 ? -1.309 9.050 9.051 1.00 90.25 166 ASP A C 1
ATOM 1308 O O . ASP A 1 166 ? -0.133 9.265 9.362 1.00 90.25 166 ASP A O 1
ATOM 1312 N N . GLY A 1 167 ? -2.047 10.009 8.487 1.00 87.31 167 GLY A N 1
ATOM 1313 C CA . GLY A 1 167 ? -1.568 11.346 8.151 1.00 87.31 167 GLY A CA 1
ATOM 1314 C C . GLY A 1 167 ? -0.737 11.413 6.868 1.00 87.31 167 GLY A C 1
ATOM 1315 O O . GLY A 1 167 ? -0.348 12.513 6.447 1.00 87.31 167 GLY A O 1
ATOM 1316 N N . THR A 1 168 ? -0.466 10.295 6.195 1.00 82.81 168 THR A N 1
ATOM 1317 C CA . THR A 1 168 ? 0.215 10.295 4.896 1.00 82.81 168 THR A CA 1
ATOM 1318 C C . THR A 1 168 ? -0.721 10.784 3.791 1.00 82.81 168 THR A C 1
ATOM 1320 O O . THR A 1 168 ? -1.933 10.900 3.968 1.00 82.81 168 THR A O 1
ATOM 1323 N N . ILE A 1 169 ? -0.159 11.131 2.629 1.00 74.81 169 ILE A N 1
ATOM 1324 C CA . ILE A 1 169 ? -0.974 11.497 1.458 1.00 74.81 169 ILE A CA 1
ATOM 1325 C C . ILE A 1 169 ? -1.816 10.293 1.022 1.00 74.81 169 ILE A C 1
ATOM 1327 O O . ILE A 1 169 ? -3.004 10.436 0.761 1.00 74.81 169 ILE A O 1
ATOM 1331 N N . TYR A 1 170 ? -1.213 9.103 1.015 1.00 78.88 170 TYR A N 1
ATOM 1332 C CA . TYR A 1 170 ? -1.882 7.870 0.618 1.00 78.88 170 TYR A CA 1
ATOM 1333 C C . TYR A 1 170 ? -3.057 7.521 1.543 1.00 78.88 170 TYR A C 1
ATOM 1335 O O . TYR A 1 170 ? -4.176 7.342 1.058 1.00 78.88 170 TYR A O 1
ATOM 1343 N N . GLY A 1 171 ? -2.819 7.489 2.861 1.00 82.19 171 GLY A N 1
ATOM 1344 C CA . GLY A 1 171 ? -3.841 7.198 3.868 1.00 82.19 171 GLY A CA 1
ATOM 1345 C C . GLY A 1 171 ? -4.996 8.198 3.834 1.00 82.19 171 GLY A C 1
ATOM 1346 O O . GLY A 1 171 ? -6.162 7.805 3.873 1.00 82.19 171 GLY A O 1
ATOM 1347 N N . ARG A 1 172 ? -4.695 9.489 3.644 1.00 87.44 172 ARG A N 1
ATOM 1348 C CA . ARG A 1 172 ? -5.724 10.529 3.512 1.00 87.44 172 ARG A CA 1
ATOM 1349 C C . ARG A 1 172 ? -6.547 10.403 2.236 1.00 87.44 172 ARG A C 1
ATOM 1351 O O . ARG A 1 172 ? -7.763 10.533 2.302 1.00 87.44 172 ARG A O 1
ATOM 1358 N N . GLU A 1 173 ? -5.927 10.133 1.090 1.00 83.44 173 GLU A N 1
ATOM 1359 C CA . GLU A 1 173 ? -6.651 10.010 -0.185 1.00 83.44 173 GLU A CA 1
ATOM 1360 C C . GLU A 1 173 ? -7.657 8.850 -0.175 1.00 83.44 173 GLU A C 1
ATOM 1362 O O . GLU A 1 173 ? -8.783 8.996 -0.660 1.00 83.44 173 GLU A O 1
ATOM 1367 N N . ILE A 1 174 ? -7.284 7.700 0.392 1.00 86.81 174 ILE A N 1
ATOM 1368 C CA . ILE A 1 174 ? -8.169 6.528 0.443 1.00 86.81 174 ILE A CA 1
ATOM 1369 C C . ILE A 1 174 ? -9.325 6.720 1.431 1.00 86.81 174 ILE A C 1
ATOM 1371 O O . ILE A 1 174 ? -10.475 6.427 1.101 1.00 86.81 174 ILE A O 1
ATOM 1375 N N . VAL A 1 175 ? -9.039 7.296 2.601 1.00 93.44 175 VAL A N 1
ATOM 1376 C CA . VAL A 1 175 ? -10.034 7.647 3.623 1.00 93.44 175 VAL A CA 1
ATOM 1377 C C . VAL A 1 175 ? -11.012 8.693 3.112 1.00 93.44 175 VAL A C 1
ATOM 1379 O O . VAL A 1 175 ? -12.216 8.540 3.300 1.00 93.44 175 VAL A O 1
ATOM 1382 N N . GLU A 1 176 ? -10.524 9.719 2.420 1.00 93.06 176 GLU A N 1
ATOM 1383 C CA . GLU A 1 176 ? -11.368 10.781 1.880 1.00 93.06 176 GLU A CA 1
ATOM 1384 C C . GLU A 1 176 ? -12.295 10.261 0.774 1.00 93.06 176 GLU A C 1
ATOM 1386 O O . GLU A 1 176 ? -13.465 10.638 0.719 1.00 93.06 176 GLU A O 1
ATOM 1391 N N . THR A 1 177 ? -11.813 9.323 -0.050 1.00 91.44 177 THR A N 1
ATOM 1392 C CA . THR A 1 177 ? -12.642 8.641 -1.057 1.00 91.44 177 THR A CA 1
ATOM 1393 C C . THR A 1 177 ? -13.771 7.842 -0.396 1.00 91.44 177 THR A C 1
ATOM 1395 O O . THR A 1 177 ? -14.932 7.968 -0.792 1.00 91.44 177 THR A O 1
ATOM 1398 N N . LEU A 1 178 ? -13.464 7.064 0.651 1.00 94.62 178 LEU A N 1
ATOM 1399 C CA . LEU A 1 178 ? -14.476 6.328 1.416 1.00 94.62 178 LEU A CA 1
ATOM 1400 C C . LEU A 1 178 ? -15.460 7.276 2.112 1.00 94.62 178 LEU A C 1
ATOM 1402 O O . LEU A 1 178 ? -16.666 7.040 2.075 1.00 94.62 178 LEU A O 1
ATOM 1406 N N . ARG A 1 179 ? -14.964 8.355 2.725 1.00 94.06 179 ARG A N 1
ATOM 1407 C CA . ARG A 1 179 ? -15.783 9.355 3.418 1.00 94.06 179 ARG A CA 1
ATOM 1408 C C . ARG A 1 179 ? -16.776 10.009 2.460 1.00 94.06 179 ARG A C 1
ATOM 1410 O O . ARG A 1 179 ? -17.955 10.105 2.791 1.00 94.06 179 ARG A O 1
ATOM 1417 N N . ALA A 1 180 ? -16.320 10.407 1.274 1.00 93.62 180 ALA A N 1
ATOM 1418 C CA . ALA A 1 180 ? -17.169 10.991 0.241 1.00 93.62 180 ALA A CA 1
ATOM 1419 C C . ALA A 1 180 ? -18.242 10.003 -0.250 1.00 93.62 180 ALA A C 1
ATOM 1421 O O . ALA A 1 180 ? -19.403 10.381 -0.397 1.00 93.62 180 ALA A O 1
ATOM 1422 N N . ALA A 1 181 ? -17.886 8.732 -0.459 1.00 93.62 181 ALA A N 1
ATOM 1423 C CA . ALA A 1 181 ? -18.848 7.705 -0.855 1.00 93.62 181 ALA A CA 1
ATOM 1424 C C . ALA A 1 181 ? -19.873 7.398 0.250 1.00 93.62 181 ALA A C 1
ATOM 1426 O O . ALA A 1 181 ? -21.060 7.246 -0.035 1.00 93.62 181 ALA A O 1
ATOM 1427 N N . ALA A 1 182 ? -19.442 7.356 1.514 1.00 93.69 182 ALA A N 1
ATOM 1428 C CA . ALA A 1 182 ? -20.332 7.197 2.660 1.00 93.69 182 ALA A CA 1
ATOM 1429 C C . ALA A 1 182 ? -21.322 8.365 2.766 1.00 93.69 182 ALA A C 1
ATOM 1431 O O . ALA A 1 182 ? -22.517 8.137 2.933 1.00 93.69 182 ALA A O 1
ATOM 1432 N N . GLU A 1 183 ? -20.852 9.600 2.575 1.00 92.94 183 GLU A N 1
ATOM 1433 C CA . GLU A 1 183 ? -21.694 10.799 2.576 1.00 92.94 183 GLU A CA 1
ATOM 1434 C C . GLU A 1 183 ? -22.749 10.762 1.457 1.00 92.94 183 GLU A C 1
ATOM 1436 O O . GLU A 1 183 ? -23.921 11.044 1.710 1.00 92.94 183 GLU A O 1
ATOM 1441 N N . GLN A 1 184 ? -22.375 10.322 0.249 1.00 93.06 184 GLN A N 1
ATOM 1442 C CA . GLN A 1 184 ? -23.319 10.101 -0.858 1.00 93.06 184 GLN A CA 1
ATOM 1443 C C . GLN A 1 184 ? -24.347 9.003 -0.552 1.00 93.06 184 GLN A C 1
ATOM 1445 O O . GLN A 1 184 ? -25.501 9.112 -0.963 1.00 93.06 184 GLN A O 1
ATOM 1450 N N . ALA A 1 185 ? -23.953 7.973 0.197 1.00 92.50 185 ALA A N 1
ATOM 1451 C CA . ALA A 1 185 ? -24.837 6.914 0.680 1.00 92.50 185 ALA A CA 1
ATOM 1452 C C . ALA A 1 185 ? -25.631 7.303 1.947 1.00 92.50 185 ALA A C 1
ATOM 1454 O O . ALA A 1 185 ? -26.312 6.455 2.521 1.00 92.50 185 ALA A O 1
ATOM 1455 N N . ALA A 1 186 ? -25.547 8.563 2.397 1.00 92.56 186 ALA A N 1
ATOM 1456 C CA . ALA A 1 186 ? -26.141 9.071 3.637 1.00 92.56 186 ALA A CA 1
ATOM 1457 C C . ALA A 1 186 ? -25.687 8.338 4.919 1.00 92.56 186 ALA A C 1
ATOM 1459 O O . ALA A 1 186 ? -26.356 8.396 5.953 1.00 92.56 186 ALA A O 1
ATOM 1460 N N . LEU A 1 187 ? -24.522 7.693 4.873 1.00 93.94 187 LEU A N 1
ATOM 1461 C CA . LEU A 1 187 ? -23.866 7.054 6.007 1.00 93.94 187 LEU A CA 1
ATOM 1462 C C . LEU A 1 187 ? -22.928 8.051 6.690 1.00 93.94 187 LEU A C 1
ATOM 1464 O O . LEU A 1 187 ? -22.177 8.774 6.033 1.00 93.94 187 LEU A O 1
ATOM 1468 N N . LYS A 1 188 ? -22.943 8.082 8.025 1.00 93.31 188 LYS A N 1
ATOM 1469 C CA . LYS A 1 188 ? -22.063 8.954 8.814 1.00 93.31 188 LYS A CA 1
ATOM 1470 C C . LYS A 1 188 ? -21.170 8.125 9.732 1.00 93.31 188 LYS A C 1
ATOM 1472 O O . LYS A 1 188 ? -21.708 7.350 10.521 1.00 93.31 188 LYS A O 1
ATOM 1477 N N . PRO A 1 189 ? -19.840 8.310 9.679 1.00 95.81 189 PRO A N 1
ATOM 1478 C CA . PRO A 1 189 ? -18.949 7.656 10.621 1.00 95.81 189 PRO A CA 1
ATOM 1479 C C . PRO A 1 189 ? -19.196 8.182 12.038 1.00 95.81 189 PRO A C 1
ATOM 1481 O O . PRO A 1 189 ? -19.392 9.382 12.241 1.00 95.81 189 PRO A O 1
ATOM 1484 N N . VAL A 1 190 ? -19.140 7.292 13.029 1.00 96.44 190 VAL A N 1
ATOM 1485 C CA . VAL A 1 190 ? -19.266 7.658 14.452 1.00 96.44 190 VAL A CA 1
ATOM 1486 C C . VAL A 1 190 ? -17.998 8.314 14.994 1.00 96.44 190 VAL A C 1
ATOM 1488 O O . VAL A 1 190 ? -18.033 9.003 16.013 1.00 96.44 190 VAL A O 1
ATOM 1491 N N . PHE A 1 191 ? -16.870 8.098 14.317 1.00 96.56 191 PHE A N 1
ATOM 1492 C CA . PHE A 1 191 ? -15.571 8.621 14.706 1.00 96.56 191 PHE A CA 1
ATOM 1493 C C . PHE A 1 191 ? -14.673 8.806 13.484 1.00 96.56 191 PHE A C 1
ATOM 1495 O O . PHE A 1 191 ? -14.626 7.945 12.603 1.00 96.56 191 PHE A O 1
ATOM 1502 N N . VAL A 1 192 ? -13.960 9.932 13.447 1.00 96.38 192 VAL A N 1
ATOM 1503 C CA . VAL A 1 192 ? -12.941 10.232 12.439 1.00 96.38 192 VAL A CA 1
ATOM 1504 C C . VAL A 1 192 ? -11.736 10.832 13.143 1.00 96.38 192 VAL A C 1
ATOM 1506 O O . VAL A 1 192 ? -11.898 11.790 13.899 1.00 96.38 192 VAL A O 1
ATOM 1509 N N . ASP A 1 193 ? -10.551 10.263 12.935 1.00 95.31 193 ASP A N 1
ATOM 1510 C CA . ASP A 1 193 ? -9.318 10.745 13.566 1.00 95.31 193 ASP A CA 1
ATOM 1511 C C . ASP A 1 193 ? -8.073 10.248 12.826 1.00 95.31 193 ASP A C 1
ATOM 1513 O O . ASP A 1 193 ? -8.113 9.259 12.101 1.00 95.31 193 ASP A O 1
ATOM 1517 N N . THR A 1 194 ? -6.943 10.891 13.078 1.00 95.56 194 THR A N 1
ATOM 1518 C CA . THR A 1 194 ? -5.646 10.493 12.538 1.00 95.56 194 THR A CA 1
ATOM 1519 C C . THR A 1 194 ? -4.848 9.765 13.625 1.00 95.56 194 THR A C 1
ATOM 1521 O O . THR A 1 194 ? -4.747 10.225 14.769 1.00 95.56 194 THR A O 1
ATOM 1524 N N . PHE A 1 195 ? -4.279 8.602 13.303 1.00 94.06 195 PHE A N 1
ATOM 1525 C CA . PHE A 1 195 ? -3.371 7.873 14.190 1.00 94.06 195 PHE A CA 1
ATOM 1526 C C . PHE A 1 195 ? -1.912 8.182 13.866 1.00 94.06 195 PHE A C 1
ATOM 1528 O O . PHE A 1 195 ? -1.558 8.614 12.773 1.00 94.06 195 PHE A O 1
ATOM 1535 N N . ARG A 1 196 ? -1.041 7.971 14.855 1.00 92.62 196 ARG A N 1
ATOM 1536 C CA . ARG A 1 196 ? 0.400 8.129 14.673 1.00 92.62 196 ARG A CA 1
ATOM 1537 C C . ARG A 1 196 ? 0.988 6.787 14.233 1.00 92.62 196 ARG A C 1
ATOM 1539 O O . ARG A 1 196 ? 0.885 5.848 15.020 1.00 92.62 196 ARG A O 1
ATOM 1546 N N . PRO A 1 197 ? 1.593 6.683 13.045 1.00 89.81 197 PRO A N 1
ATOM 1547 C CA . PRO A 1 197 ? 2.099 5.411 12.543 1.00 89.81 197 PRO A CA 1
ATOM 1548 C C . PRO A 1 197 ? 3.435 5.018 13.203 1.00 89.81 197 PRO A C 1
ATOM 1550 O O . PRO A 1 197 ? 4.059 5.824 13.906 1.00 89.81 197 PRO A O 1
ATOM 1553 N N . GLN A 1 198 ? 3.854 3.766 13.002 1.00 88.00 198 GLN A N 1
ATOM 1554 C CA . GLN A 1 198 ? 5.090 3.158 13.519 1.00 88.00 198 GLN A CA 1
ATOM 1555 C C . GLN A 1 198 ? 5.241 3.209 15.047 1.00 88.00 198 GLN A C 1
ATOM 1557 O O . GLN A 1 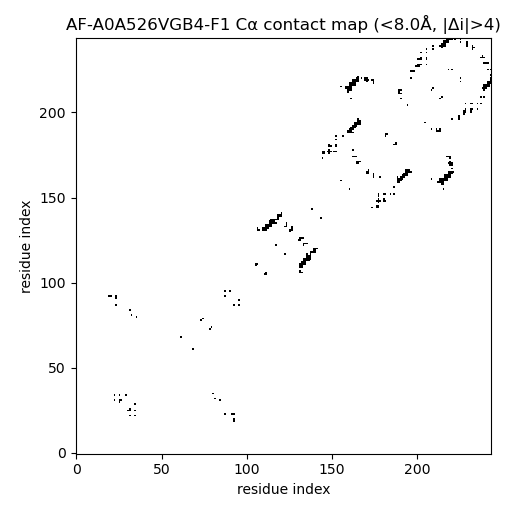198 ? 6.343 3.360 15.581 1.00 88.00 198 GLN A O 1
ATOM 1562 N N . LEU A 1 199 ? 4.131 3.082 15.771 1.00 89.00 199 LEU A N 1
ATOM 1563 C CA . LEU A 1 199 ? 4.158 2.900 17.220 1.00 89.00 199 LEU A CA 1
ATOM 1564 C C . LEU A 1 199 ? 4.154 1.415 17.575 1.00 89.00 199 LEU A C 1
ATOM 1566 O O . LEU A 1 199 ? 3.450 0.624 16.960 1.00 89.00 199 LEU A O 1
ATOM 1570 N N . ASP A 1 200 ? 4.859 1.049 18.648 1.00 89.25 200 ASP A N 1
ATOM 1571 C CA . ASP A 1 200 ? 4.843 -0.328 19.163 1.00 89.25 200 ASP A CA 1
ATOM 1572 C C . ASP A 1 200 ? 3.446 -0.771 19.626 1.00 89.25 200 ASP A C 1
ATOM 1574 O O . ASP A 1 200 ? 3.165 -1.971 19.705 1.00 89.25 200 ASP A O 1
ATOM 1578 N N . ASN A 1 201 ? 2.584 0.192 19.971 1.00 93.38 201 ASN A N 1
ATOM 1579 C CA . ASN A 1 201 ? 1.194 -0.009 20.362 1.00 93.38 201 ASN A CA 1
ATOM 1580 C C . ASN A 1 201 ? 0.323 1.219 20.02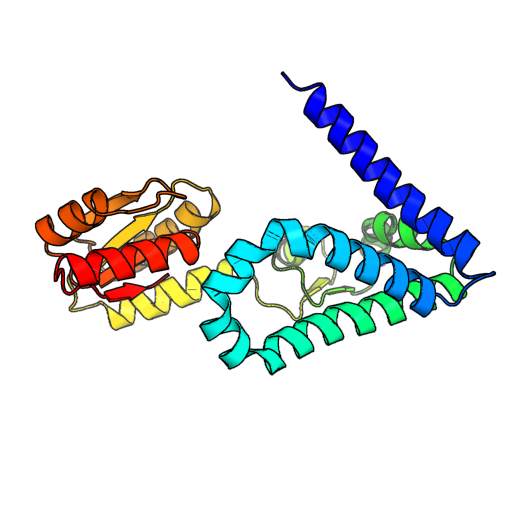7 1.00 93.38 201 ASN A C 1
ATOM 1582 O O . ASN A 1 201 ? 0.803 2.349 19.969 1.00 93.38 201 ASN A O 1
ATOM 1586 N N . GLN A 1 202 ? -0.972 0.974 19.856 1.00 94.81 202 GLN A N 1
ATOM 1587 C CA . GLN A 1 202 ? -2.032 1.918 19.503 1.00 94.81 202 GLN A CA 1
ATOM 1588 C C . GLN A 1 202 ? -3.156 1.948 20.557 1.00 94.81 202 GLN A C 1
ATOM 1590 O O . GLN A 1 202 ? -4.286 2.341 20.267 1.00 94.81 202 GLN A O 1
ATOM 1595 N N . ILE A 1 203 ? -2.856 1.577 21.809 1.00 95.12 203 ILE A N 1
ATOM 1596 C CA . ILE A 1 203 ? -3.814 1.484 22.931 1.00 95.12 203 ILE A CA 1
ATOM 1597 C C . ILE A 1 203 ? -4.664 2.755 23.081 1.00 95.12 203 ILE A C 1
ATOM 1599 O O . ILE A 1 203 ? -5.877 2.677 23.278 1.00 95.12 203 ILE A O 1
ATOM 1603 N N . GLY A 1 204 ? -4.044 3.931 22.944 1.00 94.12 204 GLY A N 1
ATOM 1604 C CA . GLY A 1 204 ? -4.745 5.214 23.017 1.00 94.12 204 GLY A CA 1
ATOM 1605 C C . GLY A 1 204 ? -5.775 5.401 21.899 1.00 94.12 204 GLY A C 1
ATOM 1606 O O . GLY A 1 204 ? -6.891 5.851 22.164 1.00 94.12 204 GLY A O 1
ATOM 1607 N N . MET A 1 205 ? -5.439 5.013 20.664 1.00 95.75 205 MET A N 1
ATOM 1608 C CA . MET A 1 205 ? -6.366 5.086 19.534 1.00 95.75 205 MET A CA 1
ATOM 1609 C C . MET A 1 205 ? -7.527 4.104 19.713 1.00 95.75 205 MET A C 1
ATOM 1611 O O . MET A 1 205 ? -8.687 4.505 19.622 1.00 95.75 205 MET A O 1
ATOM 1615 N N . ILE A 1 206 ? -7.236 2.855 20.086 1.00 96.75 206 ILE A N 1
ATOM 1616 C CA . ILE A 1 206 ? -8.265 1.843 20.363 1.00 96.75 206 ILE A CA 1
ATOM 1617 C C . ILE A 1 206 ? -9.213 2.291 21.480 1.00 96.75 206 ILE A C 1
ATOM 1619 O O . ILE A 1 206 ? -10.426 2.121 21.372 1.00 96.75 206 ILE A O 1
ATOM 1623 N N . GLY A 1 207 ? -8.688 2.911 22.540 1.00 95.38 207 GLY A N 1
ATOM 1624 C CA . GLY A 1 207 ? -9.506 3.457 23.621 1.00 95.38 207 GLY A CA 1
ATOM 1625 C C . GLY A 1 207 ? -10.491 4.527 23.141 1.00 95.38 207 GLY A C 1
ATOM 1626 O O . GLY A 1 207 ? -11.649 4.526 23.562 1.00 95.38 207 GLY A O 1
ATOM 1627 N N . ARG A 1 208 ? -10.066 5.409 22.225 1.00 96.19 208 ARG A N 1
ATOM 1628 C CA . ARG A 1 208 ? -10.942 6.426 21.619 1.00 96.19 208 ARG A CA 1
ATOM 1629 C C . ARG A 1 208 ? -12.009 5.801 20.723 1.00 96.19 208 ARG A C 1
ATOM 1631 O O . ARG A 1 208 ? -13.176 6.150 20.874 1.00 96.19 208 ARG A O 1
ATOM 1638 N N . LEU A 1 209 ? -11.635 4.831 19.888 1.00 96.31 209 LEU A N 1
ATOM 1639 C CA . LEU A 1 209 ? -12.564 4.087 19.027 1.00 96.31 209 LEU A CA 1
ATOM 1640 C C . LEU A 1 209 ? -13.639 3.361 19.844 1.00 96.31 209 LEU A C 1
ATOM 1642 O O . LEU A 1 209 ? -14.832 3.497 19.573 1.00 96.31 209 LEU A O 1
ATOM 1646 N N . LYS A 1 210 ? -13.228 2.671 20.914 1.00 95.38 210 LYS A N 1
ATOM 1647 C CA . LYS A 1 210 ? -14.140 1.989 21.840 1.00 95.38 210 LYS A CA 1
ATOM 1648 C C . LYS A 1 2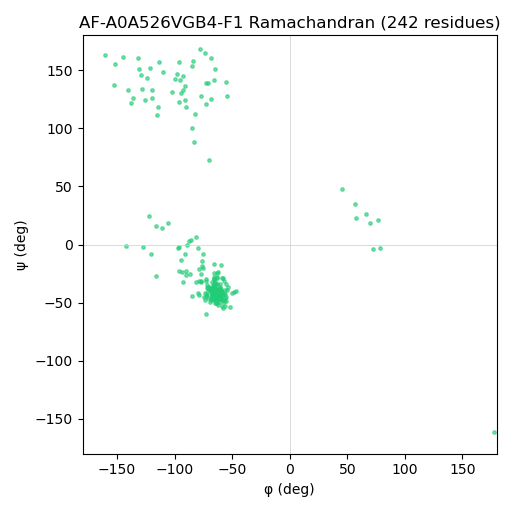10 ? -15.077 2.973 22.541 1.00 95.38 210 LYS A C 1
ATOM 1650 O O . LYS A 1 210 ? -16.270 2.713 22.644 1.00 95.38 210 LYS A O 1
ATOM 1655 N N . LYS A 1 211 ? -14.558 4.117 23.003 1.00 95.62 211 LYS A N 1
ATOM 1656 C CA . LYS A 1 211 ? -15.364 5.166 23.649 1.00 95.62 211 LYS A CA 1
ATOM 1657 C C . LYS A 1 211 ? -16.387 5.785 22.692 1.00 95.62 211 LYS A C 1
ATOM 1659 O O . LYS A 1 211 ? -17.470 6.151 23.137 1.00 95.62 211 LYS A O 1
ATOM 1664 N N . ALA A 1 212 ? -16.051 5.894 21.410 1.00 95.50 212 ALA A N 1
ATOM 1665 C CA . ALA A 1 212 ? -16.963 6.365 20.372 1.00 95.50 212 ALA A CA 1
ATOM 1666 C C . ALA A 1 212 ? -18.013 5.316 19.956 1.00 95.50 212 ALA A C 1
ATOM 1668 O O . ALA A 1 212 ? -18.934 5.645 19.216 1.00 95.50 212 ALA A O 1
ATOM 1669 N N . GLY A 1 213 ? -17.896 4.072 20.434 1.00 94.19 213 GLY A N 1
ATOM 1670 C CA . GLY A 1 213 ? -18.827 2.991 20.113 1.00 94.19 213 GLY A CA 1
ATOM 1671 C C . GLY A 1 213 ? -18.634 2.396 18.718 1.00 94.19 213 GLY A C 1
ATOM 1672 O O . GLY A 1 213 ? -19.566 1.796 18.192 1.00 94.19 213 GLY A O 1
ATOM 1673 N N . ALA A 1 214 ? -17.455 2.561 18.108 1.00 96.19 214 ALA A N 1
ATOM 1674 C CA . ALA A 1 214 ? -17.174 1.986 16.797 1.00 96.19 214 ALA A CA 1
ATOM 1675 C C . ALA A 1 214 ? -17.099 0.450 16.878 1.00 96.19 214 ALA A C 1
ATOM 1677 O O . ALA A 1 214 ? -16.314 -0.089 17.658 1.00 96.19 214 ALA A O 1
ATOM 1678 N N . THR A 1 215 ? -17.894 -0.246 16.063 1.00 95.81 215 THR A N 1
ATOM 1679 C CA . THR A 1 215 ? -17.831 -1.705 15.857 1.00 95.81 215 THR A CA 1
ATOM 1680 C C . THR A 1 215 ? -16.934 -2.059 14.675 1.00 95.81 215 THR A C 1
ATOM 1682 O O . THR A 1 215 ? -16.237 -3.072 14.702 1.00 95.81 215 THR A O 1
ATOM 1685 N N . HIS A 1 216 ? -16.898 -1.189 13.665 1.00 96.88 216 HIS A N 1
ATOM 1686 C CA . HIS A 1 216 ? -16.106 -1.344 12.450 1.00 96.88 216 HIS A CA 1
ATOM 1687 C C . HIS A 1 216 ? -15.186 -0.141 12.259 1.00 96.88 216 HIS A C 1
ATOM 1689 O O . HIS A 1 216 ? -15.551 0.987 12.580 1.00 96.88 216 HIS A O 1
ATOM 1695 N N . VAL A 1 217 ? -13.974 -0.355 11.758 1.00 97.12 217 VAL A N 1
ATOM 1696 C CA . VAL A 1 217 ? -13.000 0.722 11.555 1.00 97.12 217 VAL A CA 1
ATOM 1697 C C . VAL A 1 217 ? -12.307 0.530 10.222 1.00 97.12 217 VAL A C 1
ATOM 1699 O O . VAL A 1 217 ? -11.679 -0.504 9.996 1.00 97.12 217 VAL A O 1
ATOM 1702 N N . PHE A 1 218 ? -12.401 1.536 9.353 1.00 96.69 218 PHE A N 1
ATOM 1703 C CA . PHE A 1 218 ? -11.551 1.611 8.174 1.00 96.69 218 PHE A CA 1
ATOM 1704 C C . PHE A 1 218 ? -10.287 2.393 8.512 1.00 96.69 218 PHE A C 1
ATOM 1706 O O . PHE A 1 218 ? -10.389 3.530 8.975 1.00 96.69 218 PHE A O 1
ATOM 1713 N N . ALA A 1 219 ? -9.119 1.799 8.288 1.00 95.06 219 ALA A N 1
ATOM 1714 C CA . ALA A 1 219 ? -7.830 2.422 8.552 1.00 95.06 219 ALA A CA 1
ATOM 1715 C C . ALA A 1 219 ? -7.050 2.630 7.246 1.00 95.06 219 ALA A C 1
ATOM 1717 O O . ALA A 1 219 ? -6.604 1.674 6.625 1.00 95.06 219 ALA A O 1
ATOM 1718 N N . GLY A 1 220 ? -6.868 3.885 6.836 1.00 90.62 220 GLY A N 1
ATOM 1719 C CA . GLY A 1 220 ? -6.007 4.253 5.715 1.00 90.62 220 GLY A CA 1
ATOM 1720 C C . GLY A 1 220 ? -4.556 4.404 6.163 1.00 90.62 220 GLY A C 1
ATOM 1721 O O . GLY A 1 220 ? -4.190 5.445 6.707 1.00 90.62 220 GLY A O 1
ATOM 1722 N N . GLY A 1 221 ? -3.729 3.389 5.924 1.00 85.12 221 GLY A N 1
ATOM 1723 C CA . GLY A 1 221 ? -2.309 3.403 6.276 1.00 85.12 221 GLY A CA 1
ATOM 1724 C C . GLY A 1 221 ? -1.608 2.088 5.943 1.00 85.12 221 GLY A C 1
ATOM 1725 O O . GLY A 1 221 ? -2.101 1.307 5.133 1.00 85.12 221 GLY A O 1
ATOM 1726 N N . ASP A 1 222 ? -0.446 1.855 6.553 1.00 85.44 222 ASP A N 1
ATOM 1727 C CA . ASP A 1 222 ? 0.309 0.609 6.390 1.00 85.44 222 ASP A CA 1
ATOM 1728 C C . ASP A 1 222 ? -0.369 -0.565 7.125 1.00 85.44 222 ASP A C 1
ATOM 1730 O O . ASP A 1 222 ? -0.826 -0.428 8.264 1.00 85.44 222 ASP A O 1
ATOM 1734 N N . GLY A 1 223 ? -0.385 -1.741 6.494 1.00 85.56 223 GLY A N 1
ATOM 1735 C CA . GLY A 1 223 ? -0.923 -2.970 7.074 1.00 85.56 223 GLY A CA 1
ATOM 1736 C C . GLY A 1 223 ? -0.234 -3.385 8.378 1.00 85.56 223 GLY A C 1
ATOM 1737 O O . GLY A 1 223 ? -0.885 -3.973 9.245 1.00 85.56 223 GLY A O 1
ATOM 1738 N N . ASP A 1 224 ? 1.041 -3.035 8.573 1.00 85.44 224 ASP A N 1
ATOM 1739 C CA . ASP A 1 224 ? 1.761 -3.302 9.825 1.00 85.44 224 ASP A CA 1
ATOM 1740 C C . ASP A 1 224 ? 1.149 -2.543 11.013 1.00 85.44 224 ASP A C 1
ATOM 1742 O O . ASP A 1 224 ? 0.952 -3.112 12.094 1.00 85.44 224 ASP A O 1
ATOM 1746 N N . ASP A 1 225 ? 0.791 -1.273 10.813 1.00 87.88 225 ASP A N 1
ATOM 1747 C CA . ASP A 1 225 ? 0.143 -0.449 11.835 1.00 87.88 225 ASP A CA 1
ATOM 1748 C C . ASP A 1 225 ? -1.282 -0.948 12.125 1.00 87.88 225 ASP A C 1
ATOM 1750 O O . ASP A 1 225 ? -1.712 -0.996 13.282 1.00 87.88 225 ASP A O 1
ATOM 1754 N N . ILE A 1 226 ? -2.000 -1.397 11.093 1.00 92.19 226 ILE A N 1
ATOM 1755 C CA . ILE A 1 226 ? -3.345 -1.975 11.221 1.00 92.19 226 ILE A CA 1
ATOM 1756 C C . ILE A 1 226 ? -3.300 -3.301 11.986 1.00 92.19 226 ILE A C 1
ATOM 1758 O O . ILE A 1 226 ? -4.138 -3.546 12.857 1.00 92.19 226 ILE A O 1
ATOM 1762 N N . ALA A 1 227 ? -2.286 -4.136 11.752 1.00 92.00 227 ALA A N 1
ATOM 1763 C CA . ALA A 1 227 ? -2.082 -5.370 12.503 1.00 92.00 227 ALA A CA 1
ATOM 1764 C C . ALA A 1 227 ? -1.807 -5.100 13.993 1.00 92.00 227 ALA A C 1
ATOM 1766 O O . ALA A 1 227 ? -2.331 -5.807 14.861 1.00 92.00 227 ALA A O 1
ATOM 1767 N N . ILE A 1 228 ? -1.030 -4.056 14.308 1.00 92.69 228 ILE A N 1
ATOM 1768 C CA . ILE A 1 228 ? -0.801 -3.599 15.687 1.00 92.69 228 ILE A CA 1
ATOM 1769 C C . ILE A 1 228 ? -2.116 -3.130 16.323 1.00 92.69 228 ILE A C 1
ATOM 1771 O O . ILE A 1 228 ? -2.422 -3.533 17.447 1.00 92.69 228 ILE A O 1
ATOM 1775 N N . MET A 1 229 ? -2.933 -2.358 15.600 1.00 94.88 229 MET A N 1
ATOM 1776 C CA . MET A 1 229 ? -4.263 -1.945 16.064 1.00 94.88 229 MET A CA 1
ATOM 1777 C C . MET A 1 229 ? -5.183 -3.140 16.330 1.00 94.88 229 MET A C 1
ATOM 1779 O O . MET A 1 229 ? -5.824 -3.194 17.379 1.00 94.88 229 MET A O 1
ATOM 1783 N N . GLY A 1 230 ? -5.206 -4.133 15.438 1.00 94.31 230 GLY A N 1
ATOM 1784 C CA . GLY A 1 230 ? -5.984 -5.360 15.618 1.00 94.31 230 GLY A CA 1
ATOM 1785 C C . GLY A 1 230 ? -5.549 -6.160 16.850 1.00 94.31 230 GLY A C 1
ATOM 1786 O O . GLY A 1 230 ? -6.390 -6.592 17.644 1.00 94.31 230 GLY A O 1
ATOM 1787 N N . ARG A 1 231 ? -4.234 -6.301 17.070 1.00 94.88 231 ARG A N 1
ATOM 1788 C CA . ARG A 1 231 ? -3.671 -6.930 18.277 1.00 94.88 231 ARG A CA 1
ATOM 1789 C C . ARG A 1 231 ? -4.120 -6.202 19.544 1.00 94.88 231 ARG A C 1
ATOM 1791 O O . ARG A 1 231 ? -4.557 -6.840 20.501 1.00 94.88 231 ARG A O 1
ATOM 1798 N N . ASP A 1 232 ? -4.021 -4.880 19.553 1.00 95.19 232 ASP A N 1
ATOM 1799 C CA . ASP A 1 232 ? -4.323 -4.058 20.724 1.00 95.19 232 ASP A CA 1
ATOM 1800 C C . ASP A 1 232 ? -5.831 -4.007 21.013 1.00 95.19 232 ASP A C 1
ATOM 1802 O O . ASP A 1 232 ? -6.251 -4.062 22.171 1.00 95.19 232 ASP A O 1
ATOM 1806 N N . ALA A 1 233 ? -6.667 -4.010 19.972 1.00 95.56 233 ALA A N 1
ATOM 1807 C CA . ALA A 1 233 ? -8.114 -4.169 20.091 1.00 95.56 233 ALA A CA 1
ATOM 1808 C C . ALA A 1 233 ? -8.512 -5.515 20.704 1.00 95.56 233 ALA A C 1
ATOM 1810 O O . ALA A 1 233 ? -9.417 -5.555 21.543 1.00 95.56 233 ALA A O 1
ATOM 1811 N N . ALA A 1 234 ? -7.817 -6.598 20.347 1.00 94.00 234 ALA A N 1
ATOM 1812 C CA . ALA A 1 234 ? -8.026 -7.906 20.960 1.00 94.00 234 ALA A CA 1
ATOM 1813 C C . ALA A 1 234 ? -7.615 -7.915 22.443 1.00 94.00 234 ALA A C 1
ATOM 1815 O O . ALA A 1 234 ? -8.372 -8.403 23.282 1.00 94.00 234 ALA A O 1
ATOM 1816 N N . GLN A 1 235 ? -6.467 -7.317 22.791 1.00 93.25 235 GLN A N 1
ATOM 1817 C CA . GLN A 1 235 ? -6.009 -7.202 24.185 1.00 93.25 235 GLN A CA 1
ATOM 1818 C C . GLN A 1 235 ? -6.982 -6.402 25.061 1.00 93.25 235 GLN A C 1
ATOM 1820 O O . GLN A 1 235 ? -7.224 -6.764 26.210 1.00 93.25 235 GLN A O 1
ATOM 1825 N N . LEU A 1 236 ? -7.576 -5.340 24.513 1.00 92.38 236 LEU A N 1
ATOM 1826 C CA . LEU A 1 236 ? -8.534 -4.476 25.210 1.00 92.38 236 LEU A CA 1
ATOM 1827 C C . LEU A 1 236 ? -9.987 -4.977 25.149 1.00 92.38 236 LEU A C 1
ATOM 1829 O O . LEU A 1 236 ? -10.894 -4.271 25.614 1.00 92.38 236 LEU A O 1
ATOM 1833 N N . GLN A 1 237 ? -10.221 -6.154 24.550 1.00 91.81 237 GLN A N 1
ATOM 1834 C CA . GLN A 1 237 ? -11.551 -6.720 24.297 1.00 91.81 237 GLN A CA 1
ATOM 1835 C C . GLN A 1 237 ? -12.498 -5.658 23.718 1.00 91.81 237 GLN A C 1
ATOM 1837 O O . GLN A 1 237 ? -13.587 -5.400 24.234 1.00 91.81 237 GLN A O 1
ATOM 1842 N N . ALA A 1 238 ? -12.015 -4.934 22.707 1.00 89.50 238 ALA A N 1
ATOM 1843 C CA . ALA A 1 238 ? -12.742 -3.818 22.116 1.00 89.50 238 ALA A CA 1
ATOM 1844 C C . ALA A 1 238 ? -13.841 -4.284 21.147 1.00 89.50 238 ALA A C 1
ATOM 1846 O O . ALA A 1 238 ? -14.771 -3.526 20.909 1.00 89.50 238 ALA A O 1
ATOM 1847 N N . GLY A 1 239 ? -13.757 -5.517 20.627 1.00 90.81 239 GLY A N 1
ATOM 1848 C CA . GLY A 1 239 ? -14.757 -6.071 19.704 1.00 90.81 239 GLY A CA 1
ATOM 1849 C C . GLY A 1 239 ? -14.803 -5.362 18.347 1.00 90.81 239 GLY A C 1
ATOM 1850 O O . GLY A 1 239 ? -15.850 -5.345 17.713 1.00 90.81 239 GLY A O 1
ATOM 1851 N N . ILE A 1 240 ? -13.687 -4.756 17.931 1.00 94.69 240 ILE A N 1
ATOM 1852 C CA . ILE A 1 240 ? -13.591 -3.941 16.717 1.00 94.69 240 ILE A CA 1
ATOM 1853 C C . ILE A 1 240 ? -13.137 -4.796 15.534 1.00 94.69 240 ILE A C 1
ATOM 1855 O O . ILE A 1 240 ? -12.134 -5.508 15.629 1.00 94.69 240 ILE A O 1
ATOM 1859 N N . VAL A 1 241 ? -13.831 -4.664 14.405 1.00 93.56 241 VAL A N 1
ATOM 1860 C CA . VAL A 1 241 ? -13.437 -5.232 13.112 1.00 93.56 241 VAL A CA 1
ATOM 1861 C C . VAL A 1 241 ? -12.702 -4.170 12.296 1.00 93.56 241 VAL A C 1
ATOM 1863 O O . VAL A 1 241 ? -13.247 -3.101 12.028 1.00 93.56 241 VAL A O 1
ATOM 1866 N N . PHE A 1 242 ? -11.469 -4.468 11.887 1.00 93.25 242 PHE A N 1
ATOM 1867 C CA . PHE A 1 242 ? -10.673 -3.583 11.034 1.00 93.25 242 PHE A CA 1
ATOM 1868 C C . PHE A 1 242 ? -10.800 -3.960 9.557 1.00 93.25 242 PHE A C 1
ATOM 1870 O O . PHE A 1 242 ? -10.801 -5.142 9.209 1.00 93.25 242 PHE A O 1
ATOM 1877 N N . ALA A 1 243 ? -10.853 -2.943 8.702 1.00 87.75 243 ALA A N 1
ATOM 1878 C CA . ALA A 1 243 ? -10.656 -3.040 7.263 1.00 87.75 243 ALA A CA 1
ATOM 1879 C C . ALA A 1 243 ? -9.604 -2.006 6.834 1.00 87.75 243 ALA A C 1
ATOM 1881 O O . ALA A 1 243 ? -9.668 -0.856 7.265 1.00 87.75 243 ALA A O 1
ATOM 1882 N N . GLY A 1 244 ? -8.646 -2.409 6.006 1.00 71.19 244 GLY A N 1
ATOM 1883 C CA . GLY A 1 244 ? -7.536 -1.566 5.558 1.00 71.19 244 GLY A CA 1
ATOM 1884 C C . GLY A 1 244 ? -6.286 -2.385 5.297 1.00 71.19 244 GLY A C 1
ATOM 1885 O O . GLY A 1 244 ? -6.160 -3.462 5.926 1.00 71.19 244 GLY A O 1
#

Radius of gyration: 23.39 Å; Cα contacts (8 Å, |Δi|>4): 242; chains: 1; bounding box: 59×42×59 Å

Foldseek 3Di:
DCPVVVVVVVVVCCVVLVCQVVLLVCVVPDPLVVVLVVVVVVVCVVVCVVCVVVCVVCVVVCVVCVVVVVCCVCCVRVVVSVVVSVVCVVDPSVVVVVVVVCPVVCQVVLPAAEAEDDQEPVQCVCCVVRVRNYHYPDHHPVVVLQVCLVVCLVVCVPFQEEEEEQPDPQLVVSSVSNCVSCVVSVHDHLYYYYDHPPDQADLVVLVVCLVSVGQEYEYRDDPVRVVRSVVNCVVVVSNHHYDD

Secondary structure (DSSP, 8-state):
--HHHHHHHHHHHHHHHHHHHHHHHHHTTS-HHHHHHHHHHHHHHHHHHHHHHHHHHHHHHHHHHHHHHHHHHHIIIIIHHHHHHHHHHHS-HHHHHHHHHHHHHHHHTT--EEESS---THHHHHHHHH---EEESSPPHHHHHHHHHHHHHHHTTTS-EEEEE-SSHHHHHHHHHHHHHHHHTT---SEEEEPPSS-S--HHHHHHHHHTT-SEEEEES-HHHHHHHHHHHHHTT--PEEE-

Nearest PDB structures (foldseek):
  9jti-assembly1_A  TM=7.533E-01  e=1.070E-06  Escherichia coli
  4n0q-assembly4_D  TM=7.375E-01  e=1.138E-06  Brucella melitensis bv. 1 str. 16M
  1z17-assembly1_A  TM=7.323E-01  e=3.019E-06  Escherichia coli K-12
  1usg-assembly1_A  TM=8.621E-01  e=1.087E-05  Escherichia coli
  2liv-assembly1_A  TM=9.008E-01  e=7.206E-05  Escherichia coli

Mean predicted aligned error: 14.39 Å

pLDDT: mean 79.85, std 13.18, range [43.22, 97.31]